Protein AF-A0A510UWU6-F1 (afdb_monomer)

Nearest PDB structures (foldseek):
  5i7d-assembly1_A  TM=1.875E-01  e=6.902E+00  Homo sapiens
  6mrt-assembly1_A  TM=1.545E-01  e=4.357E+00  Escherichia coli K-12

Solvent-accessible surface area (backbone atoms only — not comparable to full-atom values): 13610 Å² total; per-residue (Å²): 81,59,57,68,54,44,35,49,52,45,50,70,35,76,64,36,47,48,39,53,53,38,50,52,48,40,42,51,54,24,50,52,44,22,51,52,6,44,49,46,43,51,31,64,75,74,34,93,88,54,73,79,58,72,92,48,68,84,38,63,38,30,61,62,29,15,47,52,23,51,28,50,44,45,48,55,57,57,52,47,55,56,48,54,53,46,32,54,66,44,82,70,48,75,64,57,52,50,51,50,43,50,52,38,54,48,49,47,52,45,59,53,50,31,42,78,39,59,80,46,49,62,58,54,51,34,54,50,41,51,51,51,46,54,49,52,51,51,46,57,71,75,36,56,82,84,42,66,62,35,57,51,38,67,73,44,49,50,55,50,42,51,55,48,37,54,51,38,51,52,50,49,51,50,51,50,31,47,71,67,44,46,53,49,58,52,47,26,70,78,39,77,86,49,84,70,76,53,73,70,55,44,53,59,54,30,56,56,50,48,54,54,49,48,52,52,50,36,50,53,48,40,54,53,51,49,54,52,50,51,25,71,77,32,76,92,59,42,57,69,71,60,55,56,48,53,58,45,43,53,55,55,33,70,77,94

Secondary structure (DSSP, 8-state):
--HHHHHHHHHHSHHHHHHHHHHHHHHHHHHHHHHHHHHHHHHHHHSTTPPPPGGGTSS-TTHHHHHHHHHHHHHHHHHHHHHHHHHHHSPPPHHHHHHHHHHHHHHHHHHHHHHH-GGGHHHHHHHHHHHHHHHHHHHHHHS-TTSTTHHHIIIIIHHHHHHHHHHHHHHHHHHHHHHTSHHHHHHHHHSTTSPPPPHHHHHHHHHHHHHHHHHHHHHHHHHHHHHHHHHHH-TTT--HHHHHHHHHHHHHHHH-

pLDDT: mean 77.27, std 9.58, range [46.0, 90.25]

Sequence (256 aa):
MKHTAVGELNARTGLGSAVSALSKLVLSLNILVAVAGAVVFFGDRYWPGFSVPSAFEDYQGGLVGAVSASYIIVLNAAYDRYYEAYARATELTTVGHSIDVGVKVGLVVATIVVQAEPATIVLVTLLLYCLDLVRLWELARSTDSENPIHRPLVKVWIPNCRRHTYRLVLLLVTQVLIATGAIYAIAHWVVPSTDVPTAAEVEHFTELNLIVFDVWFALYLIVRVQTKSIVVRHRIFSQRGLRDLDDAVDKYYERD

Organism: NCBI:txid76861

Radius of gyration: 21.76 Å; Cα contacts (8 Å, |Δi|>4): 230; chains: 1; bounding box: 59×37×65 Å

Mean predicted aligned error: 8.87 Å

Structure (mmCIF, N/CA/C/O backbone):
data_AF-A0A510UWU6-F1
#
_entry.id   AF-A0A510UWU6-F1
#
loop_
_atom_site.group_PDB
_atom_site.id
_atom_site.type_symbol
_atom_site.label_atom_id
_atom_site.label_alt_id
_atom_site.label_comp_id
_atom_site.label_asym_id
_atom_site.label_entity_id
_atom_site.label_seq_id
_atom_site.pdbx_PDB_ins_code
_atom_site.Cartn_x
_atom_site.Cartn_y
_atom_site.Cartn_z
_atom_site.occupancy
_atom_site.B_iso_or_equiv
_atom_site.auth_seq_id
_atom_site.auth_comp_id
_atom_site.auth_asym_id
_atom_site.auth_atom_id
_atom_site.pdbx_PDB_model_num
ATOM 1 N N . MET A 1 1 ? -23.183 3.424 24.254 1.00 48.06 1 MET A N 1
ATOM 2 C CA . MET A 1 1 ? -23.377 4.403 23.146 1.00 48.06 1 MET A CA 1
ATOM 3 C C . MET A 1 1 ? -23.214 3.632 21.834 1.00 48.06 1 MET A C 1
ATOM 5 O O . MET A 1 1 ? -22.166 3.031 21.666 1.00 48.06 1 MET A O 1
ATOM 9 N N . LYS A 1 2 ? -24.223 3.542 20.942 1.00 52.09 2 LYS A N 1
ATOM 10 C CA . LYS A 1 2 ? -24.166 2.640 19.758 1.00 52.09 2 LYS A CA 1
ATOM 11 C C . LYS A 1 2 ? -22.843 2.810 18.991 1.00 52.09 2 LYS A C 1
ATOM 13 O O . LYS A 1 2 ? -22.452 3.939 18.741 1.00 52.09 2 LYS A O 1
ATOM 18 N N . HIS A 1 3 ? -22.201 1.729 18.552 1.00 46.00 3 HIS A N 1
ATOM 19 C CA . HIS A 1 3 ? -20.983 1.752 17.719 1.00 46.00 3 HIS A CA 1
ATOM 20 C C . HIS A 1 3 ? -21.122 2.640 16.454 1.00 46.00 3 HIS A C 1
ATOM 22 O O . HIS A 1 3 ? -20.169 3.280 16.008 1.00 46.00 3 HIS A O 1
ATOM 28 N N . THR A 1 4 ? -22.351 2.797 15.945 1.00 51.72 4 THR A N 1
ATOM 29 C CA . THR A 1 4 ? -22.720 3.773 14.902 1.00 51.72 4 THR A CA 1
ATOM 30 C C . THR A 1 4 ? -22.455 5.226 15.320 1.00 51.72 4 THR A C 1
ATOM 32 O O . THR A 1 4 ? -22.045 6.032 14.497 1.00 51.72 4 THR A O 1
ATOM 35 N N . ALA A 1 5 ? -22.627 5.563 16.598 1.00 56.31 5 ALA A N 1
ATOM 36 C CA . ALA A 1 5 ? -22.444 6.903 17.144 1.00 56.31 5 ALA A CA 1
ATOM 37 C C . ALA A 1 5 ? -20.969 7.321 17.230 1.00 56.31 5 ALA A C 1
ATOM 39 O O . ALA A 1 5 ? -20.692 8.480 16.960 1.00 56.31 5 ALA A O 1
ATOM 40 N N . VAL A 1 6 ? -20.028 6.416 17.542 1.00 62.31 6 VAL A N 1
ATOM 41 C CA . VAL A 1 6 ? -18.578 6.730 17.571 1.00 62.31 6 VAL A CA 1
ATOM 42 C C . VAL A 1 6 ? -18.042 6.921 16.149 1.00 62.31 6 VAL A C 1
ATOM 44 O O . VAL A 1 6 ? -17.363 7.908 15.865 1.00 62.31 6 VAL A O 1
ATOM 47 N N . GLY A 1 7 ? -18.434 6.037 15.224 1.00 59.50 7 GLY A N 1
ATOM 48 C CA . GLY A 1 7 ? -18.114 6.185 13.802 1.00 59.50 7 GLY A CA 1
ATOM 49 C C . GLY A 1 7 ? -18.700 7.465 13.195 1.00 59.50 7 GLY A C 1
ATOM 50 O O . GLY A 1 7 ? -18.009 8.175 12.466 1.00 59.50 7 GLY A O 1
ATOM 51 N N . GLU A 1 8 ? -19.946 7.810 13.535 1.00 61.69 8 GLU A N 1
ATOM 52 C CA . GLU A 1 8 ? -20.569 9.070 13.117 1.00 61.69 8 GLU A CA 1
ATOM 53 C C . GLU A 1 8 ? -19.935 10.304 13.773 1.00 61.69 8 GLU A C 1
ATOM 55 O O . GLU A 1 8 ? -19.824 11.333 13.108 1.00 61.69 8 GLU A O 1
ATOM 60 N N . LEU A 1 9 ? -19.494 10.225 15.034 1.00 61.97 9 LEU A N 1
ATOM 61 C CA . LEU A 1 9 ? -18.788 11.321 15.710 1.00 61.97 9 LEU A CA 1
ATOM 62 C C . LEU A 1 9 ? -17.482 11.641 14.980 1.00 61.97 9 LEU A C 1
ATOM 64 O O . LEU A 1 9 ? -17.251 12.778 14.570 1.00 61.97 9 LEU A O 1
ATOM 68 N N . ASN A 1 10 ? -16.680 10.602 14.735 1.00 66.12 10 ASN A N 1
ATOM 69 C CA . ASN A 1 10 ? -15.411 10.695 14.025 1.00 66.12 10 ASN A CA 1
ATOM 70 C C . ASN A 1 10 ? -15.608 11.210 12.585 1.00 66.12 10 ASN A C 1
ATOM 72 O O . ASN A 1 10 ? -14.835 12.051 12.117 1.00 66.12 10 ASN A O 1
ATOM 76 N N . ALA A 1 11 ? -16.676 10.779 11.902 1.00 61.91 11 ALA A N 1
ATOM 77 C CA . ALA A 1 11 ? -17.023 11.231 10.553 1.00 61.91 11 ALA A CA 1
ATOM 78 C C . ALA A 1 11 ? -17.484 12.700 10.481 1.00 61.91 11 ALA A C 1
ATOM 80 O O . ALA A 1 11 ? -17.324 13.336 9.439 1.00 61.91 11 ALA A O 1
ATOM 81 N N . ARG A 1 12 ? -18.049 13.251 11.565 1.00 60.97 12 ARG A N 1
ATOM 82 C CA . ARG A 1 12 ? -18.541 14.642 11.638 1.00 60.97 12 ARG A CA 1
ATOM 83 C C . ARG A 1 12 ? -17.450 15.664 11.974 1.00 60.97 12 ARG A C 1
ATOM 85 O O . ARG A 1 12 ? -17.706 16.864 11.897 1.00 60.97 12 ARG A O 1
ATOM 92 N N . THR A 1 13 ? -16.238 15.225 12.311 1.00 65.44 13 THR A N 1
ATOM 93 C CA . THR A 1 13 ? -15.096 16.133 12.492 1.00 65.44 13 THR A CA 1
ATOM 94 C C . THR A 1 13 ? -14.649 16.732 11.149 1.00 65.44 13 THR A C 1
ATOM 96 O O . THR A 1 13 ? -14.692 16.072 10.107 1.00 65.44 13 THR A O 1
ATOM 99 N N . GLY A 1 14 ? -14.161 17.981 11.153 1.00 60.84 14 GLY A N 1
ATOM 100 C CA . GLY A 1 14 ? -13.619 18.620 9.941 1.00 60.84 14 GLY A CA 1
ATOM 101 C C . GLY A 1 14 ? -12.474 17.819 9.299 1.00 60.84 14 GLY A C 1
ATOM 102 O O . GLY A 1 14 ? -12.333 17.798 8.077 1.00 60.84 14 GLY A O 1
ATOM 103 N N . LEU A 1 15 ? -11.714 17.083 10.114 1.00 68.94 15 LEU A N 1
ATOM 104 C CA . LEU A 1 15 ? -10.635 16.197 9.674 1.00 68.94 15 LEU A CA 1
ATOM 105 C C . LEU A 1 15 ? -11.164 14.889 9.058 1.00 68.94 15 LEU A C 1
ATOM 107 O O . LEU A 1 15 ? -10.623 14.442 8.049 1.00 68.94 15 LEU A O 1
ATOM 111 N N . GLY A 1 16 ? -12.254 14.311 9.578 1.00 69.75 16 GLY A N 1
ATOM 112 C CA . GLY A 1 16 ? -12.938 13.165 8.959 1.00 69.75 16 GLY A CA 1
ATOM 113 C C . GLY A 1 16 ? -13.489 13.484 7.561 1.00 69.75 16 GLY A C 1
ATOM 114 O O . GLY A 1 16 ? -13.319 12.700 6.623 1.00 69.75 16 GLY A O 1
ATOM 115 N N . SER A 1 17 ? -14.054 14.684 7.384 1.00 73.44 17 SER A N 1
ATOM 116 C CA . SER A 1 17 ? -14.482 15.188 6.069 1.00 73.44 17 SER A CA 1
ATOM 117 C C . SER A 1 17 ? -13.306 15.323 5.088 1.00 73.44 17 SER A C 1
ATOM 119 O O . SER A 1 17 ? -13.398 14.872 3.942 1.00 73.44 17 SER A O 1
ATOM 121 N N . ALA A 1 18 ? -12.166 15.856 5.547 1.00 78.25 18 ALA A N 1
ATOM 122 C CA . ALA A 1 18 ? -10.955 15.979 4.735 1.00 78.25 18 ALA A CA 1
ATOM 123 C C . ALA A 1 18 ? -10.403 14.612 4.289 1.00 78.25 18 ALA A C 1
ATOM 125 O O . ALA A 1 18 ? -10.096 14.430 3.111 1.00 78.25 18 ALA A O 1
ATOM 126 N N . VAL A 1 19 ? -10.341 13.624 5.190 1.00 78.25 19 VAL A N 1
ATOM 127 C CA . VAL A 1 19 ? -9.921 12.244 4.869 1.00 78.25 19 VAL A CA 1
ATOM 128 C C . VAL A 1 19 ? -10.829 11.620 3.804 1.00 78.25 19 VAL A C 1
ATOM 130 O O . VAL A 1 19 ? -10.339 10.999 2.856 1.00 78.25 19 VAL A O 1
ATOM 133 N N . SER A 1 20 ? -12.146 11.820 3.904 1.00 79.06 20 SER A N 1
ATOM 134 C CA . SER A 1 20 ? -13.114 11.330 2.911 1.00 79.06 20 SER A CA 1
ATOM 135 C C . SER A 1 20 ? -12.935 12.002 1.545 1.00 79.06 20 SER A C 1
ATOM 137 O O . SER A 1 20 ? -12.886 11.323 0.515 1.00 79.06 20 SER A O 1
ATOM 139 N N . ALA A 1 21 ? -12.772 13.329 1.522 1.00 83.88 21 ALA A N 1
ATOM 140 C CA . ALA A 1 21 ? -12.527 14.084 0.296 1.00 83.88 21 ALA A CA 1
ATOM 141 C C . ALA A 1 21 ? -11.226 13.645 -0.393 1.00 83.88 21 ALA A C 1
ATOM 143 O O . ALA A 1 21 ? -11.229 13.352 -1.590 1.00 83.88 21 ALA A O 1
ATOM 144 N N . LEU A 1 22 ? -10.135 13.510 0.367 1.00 85.19 22 LEU A N 1
ATOM 145 C CA . LEU A 1 22 ? -8.853 13.045 -0.159 1.00 85.19 22 LEU A CA 1
ATOM 146 C C . LEU A 1 22 ? -8.932 11.599 -0.664 1.00 85.19 22 LEU A C 1
ATOM 148 O O . LEU A 1 22 ? -8.375 11.289 -1.710 1.00 85.19 22 LEU A O 1
ATOM 152 N N . SER A 1 23 ? -9.676 10.720 0.011 1.00 84.38 23 SER A N 1
ATOM 153 C CA . SER A 1 23 ? -9.881 9.337 -0.449 1.00 84.38 23 SER A CA 1
ATOM 154 C C . SER A 1 23 ? -10.586 9.276 -1.805 1.00 84.38 23 SER A C 1
ATOM 156 O O . SER A 1 23 ? -10.194 8.492 -2.671 1.00 84.38 23 SER A O 1
ATOM 158 N N . LYS A 1 24 ? -11.601 10.125 -2.018 1.00 86.12 24 LYS A N 1
ATOM 159 C CA . LYS A 1 24 ? -12.280 10.253 -3.317 1.00 86.12 24 LYS A CA 1
ATOM 160 C C . LYS A 1 24 ? -11.350 10.808 -4.388 1.00 86.12 24 LYS A C 1
ATOM 162 O O . LYS A 1 24 ? -11.406 10.348 -5.528 1.00 86.12 24 LYS A O 1
ATOM 167 N N . LEU A 1 25 ? -10.501 11.768 -4.024 1.00 86.19 25 LEU A N 1
ATOM 168 C CA . LEU A 1 25 ? -9.514 12.346 -4.930 1.00 86.19 25 LEU A CA 1
ATOM 169 C C . LEU A 1 25 ? -8.494 11.290 -5.379 1.00 86.19 25 LEU A C 1
ATOM 171 O O . LEU A 1 25 ? -8.318 11.110 -6.580 1.00 86.19 25 LEU A O 1
ATOM 175 N N . VAL A 1 26 ? -7.901 10.541 -4.440 1.00 86.94 26 VAL A N 1
ATOM 176 C CA . VAL A 1 26 ? -6.980 9.425 -4.733 1.00 86.94 26 VAL A CA 1
ATOM 177 C C . VAL A 1 26 ? -7.642 8.423 -5.674 1.00 86.94 26 VAL A C 1
ATOM 179 O O . VAL A 1 26 ? -7.062 8.065 -6.697 1.00 86.94 26 VAL A O 1
ATOM 182 N N . LEU A 1 27 ? -8.870 7.999 -5.364 1.00 87.69 27 LEU A N 1
ATOM 183 C CA . LEU A 1 27 ? -9.602 7.047 -6.194 1.00 87.69 27 LEU A CA 1
ATOM 184 C C . LEU A 1 27 ? -9.829 7.584 -7.614 1.00 87.69 27 LEU A C 1
ATOM 186 O O . LEU A 1 27 ? -9.529 6.894 -8.582 1.00 87.69 27 LEU A O 1
ATOM 190 N N . SER A 1 28 ? -10.331 8.812 -7.739 1.00 87.75 28 SER A N 1
ATOM 191 C CA . SER A 1 28 ? -10.684 9.402 -9.036 1.00 87.75 28 SER A CA 1
ATOM 192 C C . SER A 1 28 ? -9.454 9.609 -9.919 1.00 87.75 28 SER A C 1
ATOM 194 O O . SER A 1 28 ? -9.481 9.239 -11.091 1.00 87.75 28 SER A O 1
ATOM 196 N N . LEU A 1 29 ? -8.362 10.137 -9.352 1.00 88.12 29 LEU A N 1
ATOM 197 C CA . LEU A 1 29 ? -7.106 10.338 -10.078 1.00 88.12 29 LEU A CA 1
ATOM 198 C C . LEU A 1 29 ? -6.545 9.010 -10.587 1.00 88.12 29 LEU A C 1
ATOM 200 O O . LEU A 1 29 ? -6.230 8.884 -11.766 1.00 88.12 29 LEU A O 1
ATOM 204 N N . ASN A 1 30 ? -6.476 7.993 -9.728 1.00 88.94 30 ASN A N 1
ATOM 205 C CA . ASN A 1 30 ? -5.902 6.711 -10.123 1.00 88.94 30 ASN A CA 1
ATOM 206 C C . ASN A 1 30 ? -6.808 5.915 -11.071 1.00 88.94 30 ASN A C 1
ATOM 208 O O . ASN A 1 30 ? -6.291 5.196 -11.918 1.00 88.94 30 ASN A O 1
ATOM 212 N N . ILE A 1 31 ? -8.138 6.047 -10.990 1.00 90.25 31 ILE A N 1
ATOM 213 C CA . ILE A 1 31 ? -9.038 5.455 -11.995 1.00 90.25 31 ILE A CA 1
ATOM 214 C C . ILE A 1 31 ? -8.779 6.088 -13.360 1.00 90.25 31 ILE A C 1
ATOM 216 O O . ILE A 1 31 ? -8.653 5.366 -14.345 1.00 90.25 31 ILE A O 1
ATOM 220 N N . LEU A 1 32 ? -8.678 7.419 -13.417 1.00 88.31 32 LEU A N 1
ATOM 221 C CA . LEU A 1 32 ? -8.409 8.125 -14.665 1.00 88.31 32 LEU A CA 1
ATOM 222 C C . LEU A 1 32 ? -7.081 7.667 -15.277 1.00 88.31 32 LEU A C 1
ATOM 224 O O . LEU A 1 32 ? -7.048 7.320 -16.453 1.00 88.31 32 LEU A O 1
ATOM 228 N N . VAL A 1 33 ? -6.020 7.598 -14.468 1.00 86.12 33 VAL A N 1
ATOM 229 C CA . VAL A 1 33 ? -4.698 7.130 -14.908 1.00 86.12 33 VAL A CA 1
ATOM 230 C C . VAL A 1 33 ? -4.738 5.666 -15.352 1.00 86.12 33 VAL A C 1
ATOM 232 O O . VAL A 1 33 ? -4.198 5.334 -16.403 1.00 86.12 33 VAL A O 1
ATOM 235 N N . ALA A 1 34 ? -5.418 4.788 -14.609 1.00 87.25 34 ALA A N 1
ATOM 236 C CA . ALA A 1 34 ? -5.531 3.376 -14.965 1.00 87.25 34 ALA A CA 1
ATOM 237 C C . ALA A 1 34 ? -6.264 3.161 -16.294 1.00 87.25 34 ALA A C 1
ATOM 239 O O . ALA A 1 34 ? -5.811 2.383 -17.133 1.00 87.25 34 ALA A O 1
ATOM 240 N N . VAL A 1 35 ? -7.377 3.869 -16.501 1.00 87.56 35 VAL A N 1
ATOM 241 C CA . VAL A 1 35 ? -8.152 3.795 -17.744 1.00 87.56 35 VAL A CA 1
ATOM 242 C C . VAL A 1 35 ? -7.370 4.405 -18.901 1.00 87.56 35 VAL A C 1
ATOM 244 O O . VAL A 1 35 ? -7.249 3.760 -19.939 1.00 87.56 35 VAL A O 1
ATOM 247 N N . ALA A 1 36 ? -6.811 5.605 -18.729 1.00 85.00 36 ALA A N 1
ATOM 248 C CA . ALA A 1 36 ? -6.022 6.266 -19.764 1.00 85.00 36 ALA A CA 1
ATOM 249 C C . ALA A 1 36 ? -4.829 5.400 -20.185 1.00 85.00 36 ALA A C 1
ATOM 251 O O . ALA A 1 36 ? -4.639 5.171 -21.378 1.00 85.00 36 ALA A O 1
ATOM 252 N N . GLY A 1 37 ? -4.091 4.838 -19.223 1.00 84.25 37 GLY A N 1
ATOM 253 C CA . GLY A 1 37 ? -2.927 4.019 -19.539 1.00 84.25 37 GLY A CA 1
ATOM 254 C C . GLY A 1 37 ? -3.266 2.681 -20.193 1.00 84.25 37 GLY A C 1
ATOM 255 O O . GLY A 1 37 ? -2.567 2.235 -21.104 1.00 84.25 37 GLY A O 1
ATOM 256 N N . ALA A 1 38 ? -4.391 2.065 -19.817 1.00 83.94 38 ALA A N 1
ATOM 257 C CA . ALA A 1 38 ? -4.905 0.898 -20.527 1.00 83.94 38 ALA A CA 1
ATOM 258 C C . ALA A 1 38 ? -5.307 1.249 -21.970 1.00 83.94 38 ALA A C 1
ATOM 260 O O . ALA A 1 38 ? -4.941 0.530 -22.896 1.00 83.94 38 ALA A O 1
ATOM 261 N N . VAL A 1 39 ? -6.024 2.360 -22.177 1.00 85.19 39 VAL A N 1
ATOM 262 C CA . VAL A 1 39 ? -6.443 2.816 -23.512 1.00 85.19 39 VAL A CA 1
ATOM 263 C C . VAL A 1 39 ? -5.238 3.098 -24.403 1.00 85.19 39 VAL A C 1
ATOM 265 O O . VAL A 1 39 ? -5.234 2.640 -25.541 1.00 85.19 39 VAL A O 1
ATOM 268 N N . VAL A 1 40 ? -4.208 3.779 -23.894 1.00 84.31 40 VAL A N 1
ATOM 269 C CA . VAL A 1 40 ? -2.963 4.030 -24.636 1.00 84.31 40 VAL A CA 1
ATOM 270 C C . VAL A 1 40 ? -2.284 2.714 -25.018 1.00 84.31 40 VAL A C 1
ATOM 272 O O . VAL A 1 40 ? -1.981 2.505 -26.190 1.00 84.31 40 VAL A O 1
ATOM 275 N N . PHE A 1 41 ? -2.129 1.788 -24.066 1.00 84.25 41 PHE A N 1
ATOM 276 C CA . PHE A 1 41 ? -1.503 0.488 -24.317 1.00 84.25 41 PHE A CA 1
ATOM 277 C C . PHE A 1 41 ? -2.249 -0.350 -25.369 1.00 84.25 41 PHE A C 1
ATOM 279 O O . PHE A 1 41 ? -1.630 -0.929 -26.261 1.00 84.25 41 PHE A O 1
ATOM 286 N N . PHE A 1 42 ? -3.579 -0.441 -25.273 1.00 84.75 42 PHE A N 1
ATOM 287 C CA . PHE A 1 42 ? -4.373 -1.216 -26.229 1.00 84.75 42 PHE A CA 1
ATOM 288 C C . PHE A 1 42 ? -4.520 -0.502 -27.580 1.00 84.75 42 PHE A C 1
ATOM 290 O O . PHE A 1 42 ? -4.513 -1.169 -28.613 1.00 84.75 42 PHE A O 1
ATOM 297 N N . GLY A 1 43 ? -4.637 0.826 -27.584 1.00 84.38 43 GLY A N 1
ATOM 298 C CA . GLY A 1 43 ? -4.764 1.640 -28.791 1.00 84.38 43 GLY A CA 1
ATOM 299 C C . GLY A 1 43 ? -3.525 1.548 -29.673 1.00 84.38 43 GLY A C 1
ATOM 300 O O . GLY A 1 43 ? -3.642 1.171 -30.834 1.00 84.38 43 GLY A O 1
ATOM 301 N N . ASP A 1 44 ? -2.342 1.781 -29.101 1.00 83.25 44 ASP A N 1
ATOM 302 C CA . ASP A 1 44 ? -1.067 1.700 -29.826 1.00 83.25 44 ASP A CA 1
ATOM 303 C C . ASP A 1 44 ? -0.819 0.294 -30.402 1.00 83.25 44 ASP A C 1
ATOM 305 O O . ASP A 1 44 ? -0.369 0.122 -31.534 1.00 83.25 44 ASP A O 1
ATOM 309 N N . ARG A 1 45 ? -1.192 -0.748 -29.648 1.00 82.06 45 ARG A N 1
ATOM 310 C CA . ARG A 1 45 ? -0.884 -2.134 -30.019 1.00 82.06 45 ARG A CA 1
ATOM 311 C C . ARG A 1 45 ? -1.878 -2.776 -30.984 1.00 82.06 45 ARG A C 1
ATOM 313 O O . ARG A 1 45 ? -1.491 -3.671 -31.734 1.00 82.06 45 ARG A O 1
ATOM 320 N N . TYR A 1 46 ? -3.151 -2.389 -30.935 1.00 85.75 46 TYR A N 1
ATOM 321 C CA . TYR A 1 46 ? -4.217 -3.095 -31.655 1.00 85.75 46 TYR A CA 1
ATOM 322 C C . TYR A 1 46 ? -5.035 -2.206 -32.594 1.00 85.75 46 TYR A C 1
ATOM 324 O O . TYR A 1 46 ? -5.868 -2.738 -33.329 1.00 85.75 46 TYR A O 1
ATOM 332 N N . TRP A 1 47 ? -4.812 -0.887 -32.612 1.00 87.88 47 TRP A N 1
ATOM 333 C CA . TRP A 1 47 ? -5.576 0.039 -33.444 1.00 87.88 47 TRP A CA 1
ATOM 334 C C . TRP A 1 47 ? -4.671 0.822 -34.409 1.00 87.88 47 TRP A C 1
ATOM 336 O O . TRP A 1 47 ? -4.059 1.820 -34.027 1.00 87.88 47 TRP A O 1
ATOM 346 N N . PRO A 1 48 ? -4.596 0.418 -35.692 1.00 82.38 48 PRO A N 1
ATOM 347 C CA . PRO A 1 48 ? -3.812 1.136 -36.692 1.00 82.38 48 PRO A CA 1
ATOM 348 C C . PRO A 1 48 ? -4.238 2.609 -36.794 1.00 82.38 48 PRO A C 1
ATOM 350 O O . PRO A 1 48 ? -5.418 2.906 -36.985 1.00 82.38 48 PRO A O 1
ATOM 353 N N . GLY A 1 49 ? -3.278 3.529 -36.676 1.00 80.88 49 GLY A N 1
ATOM 354 C CA . GLY A 1 49 ? -3.523 4.976 -36.726 1.00 80.88 49 GLY A CA 1
ATOM 355 C C . GLY A 1 49 ? -3.930 5.614 -35.393 1.00 80.88 49 GLY A C 1
ATOM 356 O O . GLY A 1 49 ? -4.287 6.790 -35.380 1.00 80.88 49 GLY A O 1
ATOM 357 N N . PHE A 1 50 ? -3.883 4.877 -34.280 1.00 84.06 50 PHE A N 1
ATOM 358 C CA . PHE A 1 50 ? -4.018 5.466 -32.951 1.00 84.06 50 PHE A CA 1
ATOM 359 C C . PHE A 1 50 ? -2.803 6.346 -32.634 1.00 84.06 50 PHE A C 1
ATOM 361 O O . PHE A 1 50 ? -1.672 5.871 -32.610 1.00 84.06 50 PHE A O 1
ATOM 368 N N . SER A 1 51 ? -3.038 7.635 -32.396 1.00 80.81 51 SER A N 1
ATOM 369 C CA . SER A 1 51 ? -2.013 8.580 -31.954 1.00 80.81 51 SER A CA 1
ATOM 370 C C . SER A 1 51 ? -2.159 8.835 -30.459 1.00 80.81 51 SER A C 1
ATOM 372 O O . SER A 1 51 ? -3.215 9.298 -30.012 1.00 80.81 51 SER A O 1
ATOM 374 N N . VAL A 1 52 ? -1.102 8.574 -29.693 1.00 73.19 52 VAL A N 1
ATOM 375 C CA . VAL A 1 52 ? -1.041 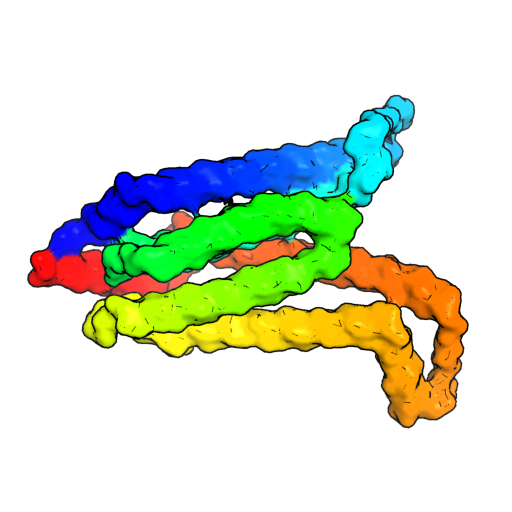8.948 -28.277 1.00 73.19 52 VAL A CA 1
ATOM 376 C C . VAL A 1 52 ? -1.082 10.480 -28.179 1.00 73.19 52 VAL A C 1
ATOM 378 O O . VAL A 1 52 ? -0.338 11.146 -28.895 1.00 73.19 52 VAL A O 1
ATOM 381 N N . PRO A 1 53 ? -1.962 11.084 -27.359 1.00 73.00 53 PRO A N 1
ATOM 382 C CA . PRO A 1 53 ? -1.946 12.532 -27.185 1.00 73.00 53 PRO A CA 1
ATOM 383 C C . PRO A 1 53 ? -0.640 12.967 -26.510 1.00 73.00 53 PRO A C 1
ATOM 385 O O . PRO A 1 53 ? -0.215 12.325 -25.553 1.00 73.00 53 PRO A O 1
ATOM 388 N N . SER A 1 54 ? -0.060 14.094 -26.931 1.00 72.56 54 SER A N 1
ATOM 389 C CA . SER A 1 54 ? 1.255 14.566 -26.455 1.00 72.56 54 SER A CA 1
ATOM 390 C C . SER A 1 54 ? 1.369 14.717 -24.935 1.00 72.56 54 SER A C 1
ATOM 392 O O . SER A 1 54 ? 2.415 14.453 -24.358 1.00 72.56 54 SER A O 1
ATOM 394 N N . ALA A 1 55 ? 0.270 15.049 -24.248 1.00 64.50 55 ALA A N 1
ATOM 395 C CA . ALA A 1 55 ? 0.222 15.107 -22.784 1.00 64.50 55 ALA A CA 1
ATOM 396 C C . ALA A 1 55 ? 0.486 13.754 -22.081 1.00 64.50 55 ALA A C 1
ATOM 398 O O . ALA A 1 55 ? 0.704 13.733 -20.871 1.00 64.50 55 ALA A O 1
ATOM 399 N N . PHE A 1 56 ? 0.437 12.638 -22.816 1.00 63.31 56 PHE A N 1
ATOM 400 C CA . PHE A 1 56 ? 0.682 11.280 -22.327 1.00 63.31 56 PHE A CA 1
ATOM 401 C C . PHE A 1 56 ? 1.976 10.661 -22.872 1.00 63.31 56 PHE A C 1
ATOM 403 O O . PHE A 1 56 ? 2.303 9.554 -22.460 1.00 63.31 56 PHE A O 1
ATOM 410 N N . GLU A 1 57 ? 2.706 11.342 -23.762 1.00 63.81 57 GLU A N 1
ATOM 411 C CA . GLU A 1 57 ? 3.968 10.833 -24.329 1.00 63.81 57 GLU A CA 1
ATOM 412 C C . GLU A 1 57 ? 5.097 10.805 -23.286 1.00 63.81 57 GLU A C 1
ATOM 414 O O . GLU A 1 57 ? 5.876 9.857 -23.256 1.00 63.81 57 GLU A O 1
ATOM 419 N N . ASP A 1 58 ? 5.134 11.799 -22.390 1.00 54.97 58 ASP A N 1
ATOM 420 C CA . ASP A 1 58 ? 6.126 11.898 -21.304 1.00 54.97 58 ASP A CA 1
ATOM 421 C C . ASP A 1 58 ? 5.762 11.060 -20.069 1.00 54.97 58 ASP A C 1
ATOM 423 O O . ASP A 1 58 ? 6.598 10.804 -19.200 1.00 54.97 58 ASP A O 1
ATOM 427 N N . TYR A 1 59 ? 4.503 10.631 -19.957 1.00 55.31 59 TYR A N 1
ATOM 428 C CA . TYR A 1 59 ? 4.128 9.658 -18.942 1.00 55.31 59 TYR A CA 1
ATOM 429 C C . TYR A 1 59 ? 4.600 8.288 -19.425 1.00 55.31 59 TYR A C 1
ATOM 431 O O . TYR A 1 59 ? 4.269 7.880 -20.537 1.00 55.31 59 TYR A O 1
ATOM 439 N N . GLN A 1 60 ? 5.226 7.488 -18.554 1.00 54.81 60 GLN A N 1
ATOM 440 C CA . GLN A 1 60 ? 5.322 6.030 -18.754 1.00 54.81 60 GLN A CA 1
ATOM 441 C C . GLN A 1 60 ? 3.925 5.356 -18.645 1.00 54.81 60 GLN A C 1
ATOM 443 O O . GLN A 1 60 ? 3.751 4.268 -18.088 1.00 54.81 60 GLN A O 1
ATOM 448 N N . GLY A 1 61 ? 2.888 6.024 -19.162 1.00 55.59 61 GLY A N 1
ATOM 449 C CA . GLY A 1 61 ? 1.459 5.774 -19.045 1.00 55.59 61 GLY A CA 1
ATOM 450 C C . GLY A 1 61 ? 0.976 4.631 -19.921 1.00 55.59 61 GLY A C 1
ATOM 451 O O . GLY A 1 61 ? -0.129 4.681 -20.435 1.00 55.59 61 GLY A O 1
ATOM 452 N N . GLY A 1 62 ? 1.788 3.596 -20.098 1.00 71.69 62 GLY A N 1
ATOM 453 C CA . GLY A 1 62 ? 1.341 2.325 -20.644 1.00 71.69 62 GLY A CA 1
ATOM 454 C C . GLY A 1 62 ? 0.774 1.416 -19.553 1.00 71.69 62 GLY A C 1
ATOM 455 O O . GLY A 1 62 ? 0.227 1.845 -18.532 1.00 71.69 62 GLY A O 1
ATOM 456 N N . LEU A 1 63 ? 0.967 0.112 -19.742 1.00 75.19 63 LEU A N 1
ATOM 457 C CA . LEU A 1 63 ? 0.518 -0.916 -18.804 1.00 75.19 63 LEU A CA 1
ATOM 458 C C . LEU A 1 63 ? 1.098 -0.736 -17.387 1.00 75.19 63 LEU A C 1
ATOM 460 O O . LEU A 1 63 ? 0.402 -1.007 -16.412 1.00 75.19 63 LEU A O 1
ATOM 464 N N . VAL A 1 64 ? 2.341 -0.256 -17.264 1.00 77.56 64 VAL A N 1
ATOM 465 C CA . VAL A 1 64 ? 3.017 -0.048 -15.970 1.00 77.56 64 VAL A CA 1
ATOM 466 C C . VAL A 1 64 ? 2.297 1.021 -15.148 1.00 77.56 64 VAL A C 1
ATOM 468 O O . VAL A 1 64 ? 1.876 0.736 -14.028 1.00 77.56 64 VAL A O 1
ATOM 471 N N . GLY A 1 65 ? 2.053 2.206 -15.718 1.00 77.62 65 GLY A N 1
ATOM 472 C CA . GLY A 1 65 ? 1.287 3.267 -15.057 1.00 77.62 65 GLY A CA 1
ATOM 473 C C . GLY A 1 65 ? -0.120 2.816 -14.654 1.00 77.62 65 GLY 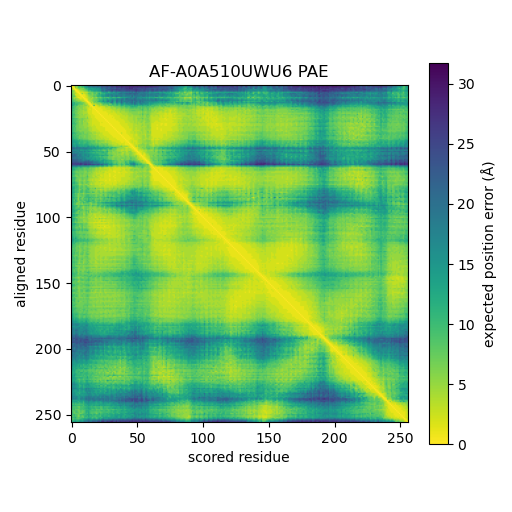A C 1
ATOM 474 O O . GLY A 1 65 ? -0.568 3.095 -13.536 1.00 77.62 65 GLY A O 1
ATOM 475 N N . ALA A 1 66 ? -0.784 2.024 -15.506 1.00 82.44 66 ALA A N 1
ATOM 476 C CA . ALA A 1 66 ? -2.110 1.487 -15.215 1.00 82.44 66 ALA A CA 1
ATOM 477 C C . ALA A 1 66 ? -2.123 0.473 -14.058 1.00 82.44 66 ALA A C 1
ATOM 479 O O . ALA A 1 66 ? -3.005 0.522 -13.192 1.00 82.44 66 ALA A O 1
ATOM 480 N N . VAL A 1 67 ? -1.134 -0.423 -14.004 1.00 83.94 67 VAL A N 1
ATOM 481 C CA . VAL A 1 67 ? -0.960 -1.382 -12.902 1.00 83.94 67 VAL A CA 1
ATOM 482 C C . VAL A 1 67 ? -0.614 -0.650 -11.605 1.00 83.94 67 VAL A C 1
ATOM 484 O O . VAL A 1 67 ? -1.223 -0.926 -10.570 1.00 83.94 67 VAL A O 1
ATOM 487 N N . SER A 1 68 ? 0.287 0.330 -11.661 1.00 84.31 68 SER A N 1
ATOM 488 C CA . SER A 1 68 ? 0.675 1.145 -10.509 1.00 84.31 68 SER A CA 1
ATOM 489 C C . SER A 1 68 ? -0.491 1.958 -9.947 1.00 84.31 68 SER A C 1
ATOM 491 O O . SER A 1 68 ? -0.726 1.957 -8.738 1.00 84.31 68 SER A O 1
ATOM 493 N N . ALA A 1 69 ? -1.291 2.588 -10.810 1.00 86.62 69 ALA A N 1
ATOM 494 C CA . ALA A 1 69 ? -2.487 3.319 -10.397 1.00 86.62 69 ALA A CA 1
ATOM 495 C C . ALA A 1 69 ? -3.539 2.380 -9.784 1.00 86.62 69 ALA A C 1
ATOM 497 O O . ALA A 1 69 ? -4.097 2.656 -8.720 1.00 86.62 69 ALA A O 1
ATOM 498 N N . SER A 1 70 ? -3.752 1.212 -10.399 1.00 86.94 70 SER A N 1
ATOM 499 C CA . SER A 1 70 ? -4.632 0.166 -9.858 1.00 86.94 70 SER A CA 1
ATOM 500 C C . SER A 1 70 ? -4.177 -0.301 -8.476 1.00 86.94 70 SER A C 1
ATOM 502 O O . SER A 1 70 ? -4.992 -0.547 -7.585 1.00 86.94 70 SER A O 1
ATOM 504 N N . TYR A 1 71 ? -2.868 -0.385 -8.267 1.00 86.69 71 TYR A N 1
ATOM 505 C CA . TYR A 1 71 ? -2.301 -0.726 -6.978 1.00 86.69 71 TYR A CA 1
ATOM 506 C C . TYR A 1 71 ? -2.503 0.375 -5.927 1.00 86.69 71 TYR A C 1
ATOM 508 O O . TYR A 1 71 ? -2.884 0.060 -4.800 1.00 86.69 71 TYR A O 1
ATOM 516 N N . ILE A 1 72 ? -2.358 1.657 -6.279 1.00 87.12 72 ILE A N 1
ATOM 517 C CA . ILE A 1 72 ? -2.651 2.774 -5.363 1.00 87.12 72 ILE A CA 1
ATOM 518 C C . ILE A 1 72 ? -4.135 2.793 -4.960 1.00 87.12 72 ILE A C 1
ATOM 520 O O . ILE A 1 72 ? -4.444 3.025 -3.790 1.00 87.12 72 ILE A O 1
ATOM 524 N N . ILE A 1 73 ? -5.061 2.464 -5.871 1.00 87.06 73 ILE A N 1
ATOM 525 C CA . ILE A 1 73 ? -6.490 2.282 -5.538 1.00 87.06 73 ILE A CA 1
ATOM 526 C C . ILE A 1 73 ? -6.658 1.201 -4.468 1.00 87.06 73 ILE A C 1
ATOM 528 O O . ILE A 1 73 ? -7.379 1.380 -3.482 1.00 87.06 73 ILE A O 1
ATOM 532 N N . VAL A 1 74 ? -5.979 0.070 -4.657 1.00 84.88 74 VAL A N 1
ATOM 533 C CA . VAL A 1 74 ? -6.019 -1.049 -3.719 1.00 84.88 74 VAL A CA 1
ATOM 534 C C . VAL A 1 74 ? -5.396 -0.681 -2.374 1.00 84.88 74 VAL A C 1
ATOM 536 O O . VAL A 1 74 ? -5.951 -1.048 -1.336 1.00 84.88 74 VAL A O 1
ATOM 539 N N . LEU A 1 75 ? -4.283 0.053 -2.368 1.00 82.88 75 LEU A N 1
ATOM 540 C CA . LEU A 1 75 ? -3.673 0.576 -1.150 1.00 82.88 75 LEU A CA 1
ATOM 541 C C . LEU A 1 75 ? -4.643 1.490 -0.415 1.00 82.88 75 LEU A C 1
ATOM 543 O O . LEU A 1 75 ? -4.893 1.264 0.762 1.00 82.88 75 LEU A O 1
ATOM 547 N N . ASN A 1 76 ? -5.253 2.451 -1.106 1.00 84.81 76 ASN A N 1
ATOM 548 C CA . ASN A 1 76 ? -6.232 3.357 -0.516 1.00 84.81 76 ASN A CA 1
ATOM 549 C C . ASN A 1 76 ? -7.366 2.588 0.190 1.00 84.81 76 ASN A C 1
ATOM 551 O O . ASN A 1 76 ? -7.667 2.866 1.349 1.00 84.81 76 ASN A O 1
ATOM 555 N N . ALA A 1 77 ? -7.904 1.549 -0.457 1.00 77.44 77 ALA A N 1
ATOM 556 C CA . ALA A 1 77 ? -8.925 0.682 0.132 1.00 77.44 77 ALA A CA 1
ATOM 557 C C . ALA A 1 77 ? -8.405 -0.175 1.306 1.00 77.44 77 ALA A C 1
ATOM 559 O O . ALA A 1 77 ? -9.127 -0.415 2.275 1.00 77.44 77 ALA A O 1
ATOM 560 N N . ALA A 1 78 ? -7.160 -0.659 1.241 1.00 74.69 78 ALA A N 1
ATOM 561 C CA . ALA A 1 78 ? -6.538 -1.398 2.338 1.00 74.69 78 ALA A CA 1
ATOM 562 C C . ALA A 1 78 ? -6.319 -0.510 3.573 1.00 74.69 78 ALA A C 1
ATOM 564 O O . ALA A 1 78 ? -6.566 -0.968 4.691 1.00 74.69 78 ALA A O 1
ATOM 565 N N . TYR A 1 79 ? -5.905 0.742 3.358 1.00 74.38 79 TYR A N 1
ATOM 566 C CA . TYR A 1 79 ? -5.746 1.767 4.390 1.00 74.38 79 TYR A CA 1
ATOM 567 C C . TYR A 1 79 ? -7.069 2.094 5.072 1.00 74.38 79 TYR A C 1
ATOM 569 O O . TYR A 1 79 ? -7.143 2.104 6.303 1.00 74.38 79 TYR A O 1
ATOM 577 N N . ASP A 1 80 ? -8.130 2.277 4.284 1.00 74.31 80 ASP A N 1
ATOM 578 C CA . ASP A 1 80 ? -9.464 2.581 4.809 1.00 74.31 80 ASP A CA 1
ATOM 579 C C . ASP A 1 80 ? -9.982 1.496 5.753 1.00 74.31 80 ASP A C 1
ATOM 581 O O . ASP A 1 80 ? -10.664 1.794 6.728 1.00 74.31 80 ASP A O 1
ATOM 585 N N . ARG A 1 81 ? -9.575 0.237 5.565 1.00 67.38 81 ARG A N 1
ATOM 586 C CA . ARG A 1 81 ? -9.963 -0.850 6.472 1.00 67.38 81 ARG A CA 1
ATOM 587 C C . ARG A 1 81 ? -9.461 -0.640 7.901 1.00 67.38 81 ARG A C 1
ATOM 589 O O . ARG A 1 81 ? -10.177 -0.946 8.854 1.00 67.38 81 ARG A O 1
ATOM 596 N N . TYR A 1 82 ? -8.220 -0.182 8.062 1.00 64.81 82 TYR A N 1
ATOM 597 C CA . TYR A 1 82 ? -7.679 0.106 9.389 1.00 64.81 82 TYR A CA 1
ATOM 598 C C . TYR A 1 82 ? -8.239 1.412 9.940 1.00 64.81 82 TYR A C 1
ATOM 600 O O . TYR A 1 82 ? -8.451 1.479 11.145 1.00 64.81 82 TYR A O 1
ATOM 608 N N . TYR A 1 83 ? -8.550 2.387 9.077 1.00 67.06 83 TYR A N 1
ATOM 609 C CA . TYR A 1 83 ? -9.283 3.598 9.456 1.00 67.06 83 TYR A CA 1
ATOM 610 C C . TYR A 1 83 ? -10.644 3.294 10.046 1.00 67.06 83 TYR A C 1
ATOM 612 O O . TYR A 1 83 ? -10.952 3.724 11.152 1.00 67.06 83 TYR A O 1
ATOM 620 N N . GLU A 1 84 ? -11.433 2.486 9.353 1.00 67.88 84 GLU A N 1
ATOM 621 C CA . GLU A 1 84 ? -12.739 2.098 9.843 1.00 67.88 84 GLU A CA 1
ATOM 622 C C . GLU A 1 84 ? -12.637 1.324 11.156 1.00 67.88 84 GLU A C 1
ATOM 624 O O . GLU A 1 84 ? -13.455 1.551 12.033 1.00 67.88 84 GLU A O 1
ATOM 629 N N . ALA A 1 85 ? -11.656 0.431 11.325 1.00 64.50 85 ALA A N 1
ATOM 630 C CA . ALA A 1 85 ? -11.452 -0.253 12.604 1.00 64.50 85 ALA A CA 1
ATOM 631 C C . ALA A 1 85 ? -11.070 0.726 13.730 1.00 64.50 85 ALA A C 1
ATOM 633 O O . ALA A 1 85 ? -11.500 0.562 14.867 1.00 64.50 85 ALA A O 1
ATOM 634 N N . TYR A 1 86 ? -10.298 1.762 13.402 1.00 65.38 86 TYR A N 1
ATOM 635 C CA . TYR A 1 86 ? -9.890 2.824 14.317 1.00 65.38 86 TYR A CA 1
ATOM 636 C C . TYR A 1 86 ? -11.062 3.688 14.773 1.00 65.38 86 TYR A C 1
ATOM 638 O O . TYR A 1 86 ? -11.291 3.851 15.966 1.00 65.38 86 TYR A O 1
ATOM 646 N N . ALA A 1 87 ? -11.827 4.197 13.806 1.00 65.12 87 ALA A N 1
ATOM 647 C CA . ALA A 1 87 ? -12.955 5.090 14.028 1.00 65.12 87 ALA A CA 1
ATOM 648 C C . ALA A 1 87 ? -14.123 4.399 14.750 1.00 65.12 87 ALA A C 1
ATOM 650 O O . ALA A 1 87 ? -15.044 5.066 15.217 1.00 65.12 87 ALA A O 1
ATOM 651 N N . ARG A 1 88 ? -14.084 3.066 14.809 1.00 65.88 88 ARG A N 1
ATOM 652 C CA . ARG A 1 88 ? -15.038 2.194 15.488 1.00 65.88 88 ARG A CA 1
ATOM 653 C C . ARG A 1 88 ? -14.643 1.848 16.928 1.00 65.88 88 ARG A C 1
ATOM 655 O O . ARG A 1 88 ? -15.526 1.581 17.733 1.00 65.88 88 ARG A O 1
ATOM 662 N N . ALA A 1 89 ? -13.346 1.840 17.243 1.00 66.00 89 ALA A N 1
ATOM 663 C CA . ALA A 1 89 ? -12.809 1.352 18.517 1.00 66.00 89 ALA A CA 1
ATOM 664 C C . ALA A 1 89 ? -12.696 2.431 19.609 1.00 66.00 89 ALA A C 1
ATOM 666 O O . ALA A 1 89 ? -12.727 2.126 20.801 1.00 66.00 89 ALA A O 1
ATOM 667 N N . THR A 1 90 ? -12.520 3.693 19.231 1.00 70.25 90 THR A N 1
ATOM 668 C CA . THR A 1 90 ? -12.423 4.807 20.180 1.00 70.25 90 THR A CA 1
ATOM 669 C C . THR A 1 90 ? -12.623 6.136 19.452 1.00 70.25 90 THR A C 1
ATOM 671 O O . THR A 1 90 ? -12.584 6.197 18.217 1.00 70.25 90 THR A O 1
ATOM 674 N N . GLU A 1 91 ? -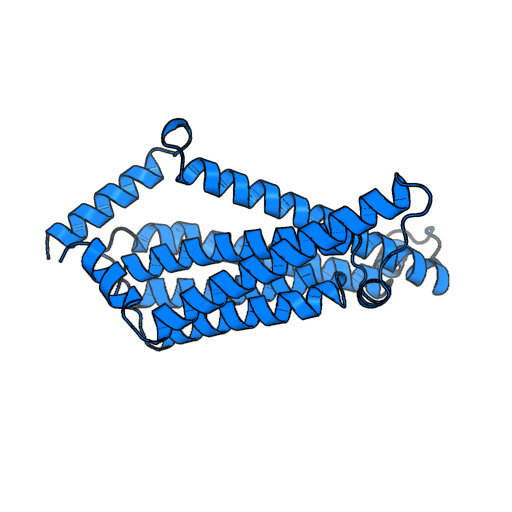12.868 7.208 20.202 1.00 71.69 91 GLU A N 1
ATOM 675 C CA . GLU A 1 91 ? -12.790 8.559 19.649 1.00 71.69 91 GLU A CA 1
ATOM 676 C C . GLU A 1 91 ? -11.349 8.819 19.191 1.00 71.69 91 GLU A C 1
ATOM 678 O O . GLU A 1 91 ? -10.383 8.550 19.911 1.00 71.69 91 GLU A O 1
ATOM 683 N N . LEU A 1 92 ? -11.193 9.284 17.953 1.00 68.38 92 LEU A N 1
ATOM 684 C CA . LEU A 1 92 ? -9.875 9.508 17.377 1.00 68.38 92 LEU A CA 1
ATOM 685 C C . LEU A 1 92 ? -9.165 10.645 18.118 1.00 68.38 92 LEU A C 1
ATOM 687 O O . LEU A 1 92 ? -9.665 11.764 18.219 1.00 68.38 92 LEU A O 1
ATOM 691 N N . THR A 1 93 ? -7.942 10.381 18.577 1.00 72.88 93 THR A N 1
ATOM 692 C CA . THR A 1 93 ? -7.077 11.448 19.081 1.00 72.88 93 THR A CA 1
ATOM 693 C C . THR A 1 93 ? -6.672 12.376 17.928 1.00 72.88 93 THR A C 1
ATOM 695 O O . THR A 1 93 ? -6.626 11.976 16.760 1.00 72.88 93 THR A O 1
ATOM 698 N N . THR A 1 94 ? -6.295 13.621 18.236 1.00 73.94 94 THR A N 1
ATOM 699 C CA . THR A 1 94 ? -5.735 14.559 17.242 1.00 73.94 94 THR A CA 1
ATOM 700 C C . THR A 1 94 ? -4.547 13.955 16.479 1.00 73.94 94 THR A C 1
ATOM 702 O O . THR A 1 94 ? -4.344 14.250 15.299 1.00 73.94 94 THR A O 1
ATOM 705 N N . VAL A 1 95 ? -3.776 13.079 17.134 1.00 75.50 95 VAL A N 1
ATOM 706 C CA . VAL A 1 95 ? -2.650 12.355 16.531 1.00 75.50 95 VAL A CA 1
ATOM 707 C C . VAL A 1 95 ? -3.146 11.345 15.497 1.00 75.50 95 VAL A C 1
ATOM 709 O O . VAL A 1 95 ? -2.672 11.382 14.362 1.00 75.50 95 VAL A O 1
ATOM 712 N N . GLY A 1 96 ? -4.135 10.513 15.842 1.00 73.62 96 GLY A N 1
ATOM 713 C CA . GLY A 1 96 ? -4.750 9.561 14.913 1.00 73.62 96 GLY A CA 1
ATOM 714 C C . GLY A 1 96 ? -5.303 10.248 13.662 1.00 73.62 96 GLY A C 1
ATOM 715 O O . GLY A 1 96 ? -4.974 9.859 12.540 1.00 73.62 96 GLY A O 1
ATOM 716 N N . HIS A 1 97 ? -6.030 11.356 13.840 1.00 73.94 97 HIS A N 1
ATOM 717 C CA . HIS A 1 97 ? -6.535 12.156 12.720 1.00 73.94 97 HIS A CA 1
ATOM 718 C C . HIS A 1 97 ? -5.425 12.738 11.834 1.00 73.94 97 HIS A C 1
ATOM 720 O O . HIS A 1 97 ? -5.548 12.746 10.608 1.00 73.94 97 HIS A O 1
ATOM 726 N N . SER A 1 98 ? -4.341 13.230 12.435 1.00 79.69 98 SER A N 1
ATOM 727 C CA . SER A 1 98 ? -3.223 13.824 11.690 1.00 79.69 98 SER A CA 1
ATOM 728 C C . SER A 1 98 ? -2.473 12.780 10.860 1.00 79.69 98 SER A C 1
ATOM 730 O O . SER A 1 98 ? -2.079 13.063 9.728 1.00 79.69 98 SER A O 1
ATOM 732 N N . ILE A 1 99 ? -2.323 11.559 11.387 1.00 81.12 99 ILE A N 1
ATOM 733 C CA . ILE A 1 99 ? -1.752 10.427 10.648 1.00 81.12 99 ILE A CA 1
ATOM 734 C C . ILE A 1 99 ? -2.639 10.082 9.449 1.00 81.12 99 ILE A C 1
ATOM 736 O O . ILE A 1 99 ? -2.126 9.916 8.345 1.00 81.12 99 ILE A O 1
ATOM 740 N N . ASP A 1 100 ? -3.960 10.027 9.634 1.00 78.38 100 ASP A N 1
ATOM 741 C CA . ASP A 1 100 ? -4.899 9.693 8.560 1.00 78.38 100 ASP A CA 1
ATOM 742 C C . ASP A 1 100 ? -4.885 10.718 7.422 1.00 78.38 100 ASP A C 1
ATOM 744 O O . ASP A 1 100 ? -4.793 10.346 6.250 1.00 78.38 100 ASP A O 1
ATOM 748 N N . VAL A 1 101 ? -4.902 12.014 7.748 1.00 82.00 101 VAL A N 1
ATOM 749 C CA . VAL A 1 101 ? -4.750 13.075 6.741 1.00 82.00 101 VAL A CA 1
ATOM 750 C C . VAL A 1 101 ? -3.394 12.960 6.045 1.00 82.00 101 VAL A C 1
ATOM 752 O O . VAL A 1 101 ? -3.338 12.995 4.816 1.00 82.00 101 VAL A O 1
ATOM 755 N N . GLY A 1 102 ? -2.313 12.763 6.807 1.00 83.25 102 GLY A N 1
ATOM 756 C CA . GLY A 1 102 ? -0.962 12.603 6.271 1.00 83.25 102 GLY A CA 1
ATOM 757 C C . GLY A 1 102 ? -0.842 11.433 5.292 1.00 83.25 102 GLY A C 1
ATOM 758 O O . GLY A 1 102 ? -0.273 11.596 4.216 1.00 83.25 102 GLY A O 1
ATOM 759 N N . VAL A 1 103 ? -1.444 10.281 5.603 1.00 84.19 103 VAL A N 1
ATOM 760 C CA . VAL A 1 103 ? -1.497 9.114 4.708 1.00 84.19 103 VAL A CA 1
ATOM 761 C C . VAL A 1 103 ? -2.250 9.444 3.423 1.00 84.19 103 VAL A C 1
ATOM 763 O O . VAL A 1 103 ? -1.788 9.100 2.336 1.00 84.19 103 VAL A O 1
ATOM 766 N N . LYS A 1 104 ? -3.396 10.125 3.513 1.00 86.19 104 LYS A N 1
ATOM 767 C CA . LYS A 1 104 ? -4.204 10.450 2.332 1.00 86.19 104 LYS A CA 1
ATOM 768 C C . LYS A 1 104 ? -3.533 11.475 1.429 1.00 86.19 104 LYS A C 1
ATOM 770 O O . LYS A 1 104 ? -3.514 11.279 0.217 1.00 86.19 104 LYS A O 1
ATOM 775 N N . VAL A 1 105 ? -2.925 12.510 2.003 1.00 85.88 105 VAL A N 1
ATOM 776 C CA . VAL A 1 105 ? -2.066 13.440 1.258 1.00 85.88 105 VAL A CA 1
ATOM 777 C C . VAL A 1 105 ? -0.888 12.685 0.637 1.00 85.88 105 VAL A C 1
ATOM 779 O O . VAL A 1 105 ? -0.613 12.850 -0.548 1.00 85.88 105 VAL A O 1
ATOM 782 N N . GLY A 1 106 ? -0.250 11.792 1.396 1.00 85.19 106 GLY A N 1
ATOM 783 C CA . GLY A 1 106 ? 0.833 10.938 0.916 1.00 85.19 106 GLY A CA 1
ATOM 784 C C . GLY A 1 106 ? 0.431 10.062 -0.272 1.00 85.19 106 GLY A C 1
ATOM 785 O O . GLY A 1 106 ? 1.199 9.952 -1.218 1.00 85.19 106 GLY A O 1
ATOM 786 N N . LEU A 1 107 ? -0.782 9.500 -0.284 1.00 87.56 107 LEU A N 1
ATOM 787 C CA . LEU A 1 107 ? -1.311 8.724 -1.414 1.00 87.56 107 LEU A CA 1
ATOM 788 C C . LEU A 1 107 ? -1.589 9.590 -2.651 1.00 87.56 107 LEU A C 1
ATOM 790 O O . LEU A 1 107 ? -1.364 9.136 -3.774 1.00 87.56 107 LEU A O 1
ATOM 794 N N . VAL A 1 108 ? -2.031 10.840 -2.473 1.00 86.00 108 VAL A N 1
ATOM 795 C CA . VAL A 1 108 ? -2.150 11.798 -3.587 1.00 86.00 108 VAL A CA 1
ATOM 796 C C . VAL A 1 108 ? -0.769 12.094 -4.174 1.00 86.00 108 VAL A C 1
ATOM 798 O O . VAL A 1 108 ? -0.587 11.992 -5.382 1.00 86.00 108 VAL A O 1
ATOM 801 N N . VAL A 1 109 ? 0.225 12.386 -3.331 1.00 86.81 109 VAL A N 1
ATOM 802 C CA . VAL A 1 109 ? 1.607 12.634 -3.777 1.00 86.81 109 VAL A CA 1
ATOM 803 C C . VAL A 1 109 ? 2.200 11.391 -4.444 1.00 86.81 109 VAL A C 1
ATOM 805 O O . VAL A 1 109 ? 2.788 11.491 -5.517 1.00 86.81 109 VAL A O 1
ATOM 808 N N . ALA A 1 110 ? 1.987 10.209 -3.868 1.00 86.06 110 ALA A N 1
ATOM 809 C CA . ALA A 1 110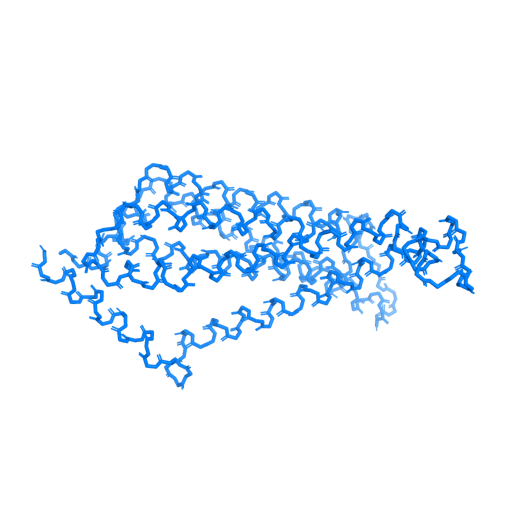 ? 2.425 8.940 -4.437 1.00 86.06 110 ALA A CA 1
ATOM 810 C C . ALA A 1 110 ? 1.808 8.673 -5.814 1.00 86.06 110 ALA A C 1
ATOM 812 O O . ALA A 1 110 ? 2.474 8.104 -6.671 1.00 86.06 110 ALA A O 1
ATOM 813 N N . THR A 1 111 ? 0.571 9.122 -6.049 1.00 84.44 111 THR A N 1
ATOM 814 C CA . THR A 1 111 ? -0.064 9.042 -7.373 1.00 84.44 111 THR A CA 1
ATOM 815 C C . THR A 1 111 ? 0.736 9.807 -8.423 1.00 84.44 111 THR A C 1
ATOM 817 O O . THR A 1 111 ? 0.789 9.374 -9.560 1.00 84.44 111 THR A O 1
ATOM 820 N N . ILE A 1 112 ? 1.384 10.914 -8.064 1.00 83.81 112 ILE A N 1
ATOM 821 C CA . ILE A 1 112 ? 2.218 11.684 -8.995 1.00 83.81 112 ILE A CA 1
ATOM 822 C C . ILE A 1 112 ? 3.599 11.030 -9.119 1.00 83.81 112 ILE A C 1
ATOM 824 O O . ILE A 1 112 ? 4.057 10.746 -10.222 1.00 83.81 112 ILE A O 1
ATOM 828 N N . VAL A 1 113 ? 4.244 10.742 -7.984 1.00 85.94 113 VAL A N 1
ATOM 829 C CA . VAL A 1 113 ? 5.623 10.226 -7.940 1.00 85.94 113 VAL A CA 1
ATOM 830 C C . VAL A 1 113 ? 5.750 8.868 -8.629 1.00 85.94 113 VAL A C 1
ATOM 832 O O . VAL A 1 113 ? 6.650 8.689 -9.437 1.00 85.94 113 VAL A O 1
ATOM 835 N N . VAL A 1 114 ? 4.834 7.930 -8.370 1.00 84.06 114 VAL A N 1
ATOM 836 C CA . VAL A 1 114 ? 4.889 6.579 -8.959 1.00 84.06 114 VAL A CA 1
ATOM 837 C C . VAL A 1 114 ? 4.601 6.600 -10.462 1.00 84.06 114 VAL A C 1
ATOM 839 O O . VAL A 1 114 ? 5.033 5.709 -11.182 1.00 84.06 114 VAL A O 1
ATOM 842 N N . GLN A 1 115 ? 3.869 7.599 -10.955 1.00 79.56 115 GLN A N 1
ATOM 843 C CA . GLN A 1 115 ? 3.602 7.720 -12.390 1.00 79.56 115 GLN A CA 1
ATOM 844 C C . GLN A 1 115 ? 4.766 8.367 -13.143 1.00 79.56 115 GLN A C 1
ATOM 846 O O . GLN A 1 115 ? 4.960 8.065 -14.317 1.00 79.56 115 GLN A O 1
ATOM 851 N N . ALA A 1 116 ? 5.544 9.216 -12.467 1.00 80.62 116 ALA A N 1
ATOM 852 C CA . ALA A 1 116 ? 6.805 9.728 -12.991 1.00 80.62 116 ALA A CA 1
ATOM 853 C C . ALA A 1 116 ? 7.925 8.676 -12.919 1.00 80.62 116 ALA A C 1
ATOM 855 O O . ALA A 1 116 ? 8.718 8.568 -13.844 1.00 80.62 116 ALA A O 1
ATOM 856 N N . GLU A 1 117 ? 7.969 7.894 -11.837 1.00 81.69 117 GLU A N 1
ATOM 857 C CA . GLU A 1 117 ? 9.007 6.897 -11.570 1.00 81.69 117 GLU A CA 1
ATOM 858 C C . GLU A 1 117 ? 8.383 5.628 -10.953 1.00 81.69 117 GLU A C 1
ATOM 860 O O . GLU A 1 117 ? 8.269 5.523 -9.719 1.00 81.69 117 GLU A O 1
ATOM 865 N N . PRO A 1 118 ? 7.963 4.642 -11.772 1.00 75.62 118 PRO A N 1
ATOM 866 C CA . PRO A 1 118 ? 7.317 3.421 -11.284 1.00 75.62 118 PRO A CA 1
ATOM 867 C C . PRO A 1 118 ? 8.154 2.625 -10.279 1.00 75.62 118 PRO A C 1
ATOM 869 O O . PRO A 1 118 ? 7.577 2.002 -9.382 1.00 75.62 118 PRO A O 1
ATOM 872 N N . ALA A 1 119 ? 9.488 2.729 -10.350 1.00 74.88 119 ALA A N 1
ATOM 873 C CA . ALA A 1 119 ? 10.412 2.078 -9.421 1.00 74.88 119 ALA A CA 1
ATOM 874 C C . ALA A 1 119 ? 10.209 2.492 -7.950 1.00 74.88 119 ALA A C 1
ATOM 876 O O . ALA A 1 119 ? 10.608 1.795 -7.014 1.00 74.88 119 ALA A O 1
ATOM 877 N N . THR A 1 120 ? 9.539 3.621 -7.699 1.00 81.62 120 THR A N 1
ATOM 878 C CA . THR A 1 120 ? 9.266 4.109 -6.338 1.00 81.62 120 THR A CA 1
ATOM 879 C C . THR A 1 120 ? 8.123 3.379 -5.627 1.00 81.62 120 THR A C 1
ATOM 881 O O . THR A 1 120 ? 7.904 3.599 -4.431 1.00 81.62 120 THR A O 1
ATOM 884 N N . ILE A 1 121 ? 7.388 2.490 -6.303 1.00 82.75 121 ILE A N 1
ATOM 885 C CA . ILE A 1 121 ? 6.166 1.876 -5.761 1.00 82.75 121 ILE A CA 1
ATOM 886 C C . ILE A 1 121 ? 6.415 1.041 -4.497 1.00 82.75 121 ILE A C 1
ATOM 888 O O . ILE A 1 121 ? 5.610 1.066 -3.556 1.00 82.75 121 ILE A O 1
ATOM 892 N N . VAL A 1 122 ? 7.551 0.340 -4.423 1.00 83.62 122 VAL A N 1
ATOM 893 C CA . VAL A 1 122 ? 7.951 -0.440 -3.241 1.00 83.62 122 VAL A CA 1
ATOM 894 C C . VAL A 1 122 ? 8.279 0.486 -2.074 1.00 83.62 122 VAL A C 1
ATOM 896 O O . VAL A 1 122 ? 7.831 0.229 -0.953 1.00 83.62 122 VAL A O 1
ATOM 899 N N . LEU A 1 123 ? 8.982 1.594 -2.327 1.00 84.88 123 LEU A N 1
ATOM 900 C CA . LEU A 1 123 ? 9.303 2.598 -1.311 1.00 84.88 123 LEU A CA 1
ATOM 901 C C . LEU A 1 123 ? 8.036 3.261 -0.756 1.00 84.88 123 LEU A C 1
ATOM 903 O O . LEU A 1 123 ? 7.864 3.335 0.461 1.00 84.88 123 LEU A O 1
ATOM 907 N N . VAL A 1 124 ? 7.117 3.679 -1.631 1.00 86.06 124 VAL A N 1
ATOM 908 C CA . VAL A 1 124 ? 5.807 4.220 -1.236 1.00 86.06 124 VAL A CA 1
ATOM 909 C C . VAL A 1 124 ? 5.060 3.216 -0.363 1.00 86.06 124 VAL A C 1
ATOM 911 O O . VAL A 1 124 ? 4.567 3.562 0.710 1.00 86.06 124 VAL A O 1
ATOM 914 N N . THR A 1 125 ? 5.023 1.950 -0.783 1.00 85.38 125 THR A N 1
ATOM 915 C CA . THR A 1 125 ? 4.371 0.879 -0.023 1.00 85.38 125 THR A CA 1
ATOM 916 C C . THR A 1 125 ? 5.008 0.689 1.352 1.00 85.38 125 THR A C 1
ATOM 918 O O . THR A 1 125 ? 4.298 0.519 2.343 1.00 85.38 125 THR A O 1
ATOM 921 N N . LEU A 1 126 ? 6.339 0.722 1.440 1.00 88.56 126 LEU A N 1
ATOM 922 C CA . LEU A 1 126 ? 7.064 0.604 2.701 1.00 88.56 126 LEU A CA 1
ATOM 923 C C . LEU A 1 126 ? 6.718 1.745 3.660 1.00 88.56 126 LEU A C 1
ATOM 925 O O . LEU A 1 126 ? 6.382 1.479 4.814 1.00 88.56 126 LEU A O 1
ATOM 929 N N . LEU A 1 127 ? 6.769 2.992 3.185 1.00 86.88 127 LEU A N 1
ATOM 930 C CA . LEU A 1 127 ? 6.449 4.176 3.987 1.00 86.88 127 LEU A CA 1
ATOM 931 C C . LEU A 1 127 ? 5.032 4.100 4.546 1.00 86.88 127 LEU A C 1
ATOM 933 O O . LEU A 1 127 ? 4.815 4.315 5.738 1.00 86.88 127 LEU A O 1
ATOM 937 N N . LEU A 1 128 ? 4.089 3.712 3.698 1.00 83.81 128 LEU A N 1
ATOM 938 C CA . LEU A 1 128 ? 2.717 3.451 4.078 1.00 83.81 128 LEU A CA 1
ATOM 939 C C . LEU A 1 128 ? 2.655 2.403 5.208 1.00 83.81 128 LEU A C 1
ATOM 941 O O . LEU A 1 128 ? 2.095 2.683 6.273 1.00 83.81 128 LEU A O 1
ATOM 945 N N . TYR A 1 129 ? 3.255 1.219 5.043 1.00 85.75 129 TYR A N 1
ATOM 946 C CA . TYR A 1 129 ? 3.241 0.184 6.090 1.00 85.75 129 TYR A CA 1
ATOM 947 C C . TYR A 1 129 ? 3.891 0.653 7.404 1.00 85.75 129 TYR A C 1
ATOM 949 O O . TYR A 1 129 ? 3.456 0.259 8.487 1.00 85.75 129 TYR A O 1
ATOM 957 N N . CYS A 1 130 ? 4.912 1.511 7.337 1.00 87.00 130 CYS A N 1
ATOM 958 C CA . CYS A 1 130 ? 5.500 2.144 8.517 1.00 87.00 130 CYS A CA 1
ATOM 959 C C . CYS A 1 130 ? 4.511 3.089 9.219 1.00 87.00 130 CYS A C 1
ATOM 961 O O . CYS A 1 130 ? 4.394 3.038 10.443 1.00 87.00 130 CYS A O 1
ATOM 963 N N . LEU A 1 131 ? 3.756 3.901 8.473 1.00 85.19 131 LEU A N 1
ATOM 964 C CA . LEU A 1 131 ? 2.703 4.757 9.035 1.00 85.19 131 LEU A CA 1
ATOM 965 C C . LEU A 1 131 ? 1.573 3.927 9.664 1.00 85.19 131 LEU A C 1
ATOM 967 O O . LEU A 1 131 ? 1.105 4.250 10.756 1.00 85.19 131 LEU A O 1
ATOM 971 N N . ASP A 1 132 ? 1.205 2.804 9.043 1.00 83.56 132 ASP A N 1
ATOM 972 C CA . ASP A 1 132 ? 0.244 1.847 9.606 1.00 83.56 132 ASP A CA 1
ATOM 973 C C . ASP A 1 132 ? 0.734 1.241 10.928 1.00 83.56 132 ASP A C 1
ATOM 975 O O . ASP A 1 132 ? -0.059 1.018 11.841 1.00 83.56 132 ASP A O 1
ATOM 979 N N . LEU A 1 133 ? 2.037 0.983 11.076 1.00 86.56 133 LEU A N 1
ATOM 980 C CA . LEU A 1 133 ? 2.593 0.519 12.349 1.00 86.56 133 LEU A CA 1
ATOM 981 C C . LEU A 1 133 ? 2.448 1.562 13.454 1.00 86.56 133 LEU A C 1
ATOM 983 O O . LEU A 1 133 ? 2.035 1.206 14.558 1.00 86.56 133 LEU A O 1
ATOM 987 N N . VAL A 1 134 ? 2.769 2.825 13.161 1.00 85.56 134 VAL A N 1
ATOM 988 C CA . VAL A 1 134 ? 2.614 3.934 14.117 1.00 85.56 134 VAL A CA 1
ATOM 989 C C . VAL A 1 134 ? 1.154 4.052 14.537 1.00 85.56 134 VAL A C 1
ATOM 991 O O . VAL A 1 134 ? 0.851 4.087 15.729 1.00 85.56 134 VAL A O 1
ATOM 994 N N . ARG A 1 135 ? 0.244 4.010 13.561 1.00 80.69 135 ARG A N 1
ATOM 995 C CA . ARG A 1 135 ? -1.199 4.020 13.780 1.00 80.69 135 ARG A CA 1
ATOM 996 C C . ARG A 1 135 ? -1.649 2.881 14.693 1.00 80.69 135 ARG A C 1
ATOM 998 O O . ARG A 1 135 ? -2.277 3.127 15.719 1.00 80.69 135 ARG A O 1
ATOM 1005 N N . LEU A 1 136 ? -1.352 1.633 14.327 1.00 85.94 136 LEU A N 1
ATOM 1006 C CA . LEU A 1 136 ? -1.776 0.454 15.087 1.00 85.94 136 LEU A CA 1
ATOM 1007 C C . LEU A 1 136 ? -1.215 0.464 16.513 1.00 85.94 136 LEU A C 1
ATOM 1009 O O . LEU A 1 136 ? -1.878 -0.009 17.434 1.00 85.94 136 LEU A O 1
ATOM 1013 N N . TRP A 1 137 ? -0.012 1.009 16.697 1.00 86.81 137 TRP A N 1
ATOM 1014 C CA . TRP A 1 137 ? 0.584 1.182 18.016 1.00 86.81 137 TRP A CA 1
ATOM 1015 C C . TRP A 1 137 ? -0.139 2.249 18.840 1.00 86.81 137 TRP A C 1
ATOM 1017 O O . TRP A 1 137 ? -0.429 2.010 20.011 1.00 86.81 137 TRP A O 1
ATOM 1027 N N . GLU A 1 138 ? -0.498 3.384 18.232 1.00 84.38 138 GLU A N 1
ATOM 1028 C CA . GLU A 1 138 ? -1.328 4.392 18.895 1.00 84.38 138 GLU A CA 1
ATOM 1029 C C . GLU A 1 138 ? -2.694 3.815 19.280 1.00 84.38 138 GLU A C 1
ATOM 1031 O O . GLU A 1 138 ? -3.130 4.043 20.403 1.00 84.38 138 GLU A O 1
ATOM 1036 N N . LEU A 1 139 ? -3.286 2.960 18.432 1.00 81.81 139 LEU A N 1
ATOM 1037 C CA . LEU A 1 139 ? -4.595 2.353 18.703 1.00 81.81 139 LEU A CA 1
ATOM 1038 C C . LEU A 1 139 ? -4.526 1.417 19.892 1.00 81.81 139 LEU A C 1
ATOM 1040 O O . LEU A 1 139 ? -5.370 1.456 20.777 1.00 81.81 139 LEU A O 1
ATOM 1044 N N . ALA A 1 140 ? -3.507 0.559 19.910 1.00 86.38 140 ALA A N 1
ATOM 1045 C CA . ALA A 1 140 ? -3.296 -0.371 21.004 1.00 86.38 140 ALA A CA 1
ATOM 1046 C C . ALA A 1 140 ? -3.038 0.364 22.328 1.00 86.38 140 ALA A C 1
ATOM 1048 O O . ALA A 1 140 ? -3.374 -0.163 23.382 1.00 86.38 140 ALA A O 1
ATOM 1049 N N . ARG A 1 141 ? -2.456 1.569 22.278 1.00 86.19 141 ARG A N 1
ATOM 1050 C CA . ARG A 1 141 ? -2.219 2.413 23.454 1.00 86.19 141 ARG A CA 1
ATOM 1051 C C . ARG A 1 141 ? -3.483 3.135 23.931 1.00 86.19 141 ARG A C 1
ATOM 1053 O O . ARG A 1 141 ? -3.631 3.315 25.134 1.00 86.19 141 ARG A O 1
ATOM 1060 N N . SER A 1 142 ? -4.342 3.591 23.018 1.00 80.56 142 SER A N 1
ATOM 1061 C CA . SER A 1 142 ? -5.551 4.373 23.329 1.00 80.56 142 SER A CA 1
ATOM 1062 C C . SER A 1 142 ? -6.809 3.525 23.539 1.00 80.56 142 SER A C 1
ATOM 1064 O O . SER A 1 142 ? -7.788 4.017 24.093 1.00 80.56 142 SER A O 1
ATOM 1066 N N . THR A 1 143 ? -6.789 2.258 23.125 1.00 82.75 143 THR A N 1
ATOM 1067 C CA . THR A 1 143 ? -7.890 1.305 23.313 1.00 82.75 143 THR A CA 1
ATOM 1068 C C . THR A 1 143 ? -7.700 0.530 24.614 1.00 82.75 143 THR A C 1
ATOM 1070 O O . THR A 1 143 ? -6.668 -0.126 24.784 1.00 82.75 143 THR A O 1
ATOM 1073 N N . ASP A 1 144 ? -8.706 0.548 25.493 1.00 84.19 144 ASP A N 1
ATOM 1074 C CA . ASP A 1 144 ? -8.700 -0.235 26.732 1.00 84.19 144 ASP A CA 1
ATOM 1075 C C . ASP A 1 144 ? -8.483 -1.736 26.458 1.00 84.19 144 ASP A C 1
ATOM 1077 O O . ASP A 1 144 ? -8.941 -2.297 25.462 1.00 84.19 144 ASP A O 1
ATOM 1081 N N . SER A 1 145 ? -7.766 -2.386 27.368 1.00 86.94 145 SER A N 1
ATOM 1082 C CA . SER A 1 145 ? -7.444 -3.809 27.352 1.00 86.94 145 SER A CA 1
ATOM 1083 C C . SER A 1 145 ? -8.672 -4.726 27.370 1.00 86.94 145 SER A C 1
ATOM 1085 O O . SER A 1 145 ? -8.588 -5.845 26.854 1.00 86.94 145 SER A O 1
ATOM 1087 N N . GLU A 1 146 ? -9.804 -4.261 27.911 1.00 85.69 146 GLU A N 1
ATOM 1088 C CA . GLU A 1 146 ? -11.072 -5.000 27.919 1.00 85.69 146 GLU A CA 1
ATOM 1089 C C . GLU A 1 146 ? -11.820 -4.933 26.581 1.00 85.69 146 GLU A C 1
ATOM 1091 O O . GLU A 1 146 ? -12.652 -5.799 26.294 1.00 85.69 146 GLU A O 1
ATOM 1096 N N . ASN A 1 147 ? -11.504 -3.953 25.725 1.00 84.00 147 ASN A N 1
ATOM 1097 C CA . ASN A 1 147 ? -12.148 -3.819 24.426 1.00 84.00 147 ASN A CA 1
ATOM 1098 C C . ASN A 1 147 ? -11.806 -5.037 23.536 1.00 84.00 147 ASN A C 1
ATOM 1100 O O . ASN A 1 147 ? -10.624 -5.367 23.353 1.00 84.00 147 ASN A O 1
ATOM 1104 N N . PRO A 1 148 ? -12.801 -5.687 22.902 1.00 83.88 148 PRO A N 1
ATOM 1105 C CA . PRO A 1 148 ? -12.586 -6.867 22.063 1.00 83.88 148 PRO A CA 1
ATOM 1106 C C . PRO A 1 148 ? -11.570 -6.681 20.922 1.00 83.88 148 PRO A C 1
ATOM 1108 O O . PRO A 1 148 ? -10.956 -7.661 20.492 1.00 83.88 148 PRO A O 1
ATOM 1111 N N . ILE A 1 149 ? -11.346 -5.446 20.452 1.00 82.56 149 ILE A N 1
ATOM 1112 C CA . ILE A 1 149 ? -10.392 -5.105 19.381 1.00 82.56 149 ILE A CA 1
ATOM 1113 C C . ILE A 1 149 ? -8.933 -5.114 19.882 1.00 82.56 149 ILE A C 1
ATOM 1115 O O . ILE A 1 149 ? -8.009 -5.368 19.102 1.00 82.56 149 ILE A O 1
ATOM 1119 N N . HIS A 1 150 ? -8.689 -4.940 21.184 1.00 85.38 150 HIS A N 1
ATOM 1120 C CA . HIS A 1 150 ? -7.336 -4.854 21.744 1.00 85.38 150 HIS A CA 1
ATOM 1121 C C . HIS A 1 150 ? -6.517 -6.139 21.515 1.00 85.38 150 HIS A C 1
ATOM 1123 O O . HIS A 1 150 ? -5.362 -6.113 21.074 1.00 85.38 150 HIS A O 1
ATOM 1129 N N . ARG A 1 151 ? -7.123 -7.312 21.733 1.00 86.56 151 ARG A N 1
ATOM 1130 C CA . ARG A 1 151 ? -6.453 -8.606 21.521 1.00 86.56 151 ARG A CA 1
ATOM 1131 C C . ARG A 1 151 ? -6.031 -8.847 20.059 1.00 86.56 151 ARG A C 1
ATOM 1133 O O . ARG A 1 151 ? -4.863 -9.201 19.856 1.00 86.56 151 ARG A O 1
ATOM 1140 N N . PRO A 1 152 ? -6.901 -8.715 19.036 1.00 84.56 152 PRO A N 1
ATOM 1141 C CA . PRO A 1 152 ? -6.493 -8.873 17.642 1.00 84.56 152 PRO A CA 1
ATOM 1142 C C . PRO A 1 152 ? -5.491 -7.801 17.192 1.00 84.56 152 PRO A C 1
ATOM 1144 O O . PRO A 1 152 ? -4.602 -8.134 16.406 1.00 84.56 152 PRO A O 1
ATOM 1147 N N . LEU A 1 153 ? -5.546 -6.574 17.728 1.00 84.50 153 LEU A N 1
ATOM 1148 C CA . LEU A 1 153 ? -4.535 -5.543 17.460 1.00 84.50 153 LEU A CA 1
ATOM 1149 C C . LEU A 1 153 ? -3.127 -6.020 17.819 1.00 84.50 153 LEU A C 1
ATOM 1151 O O . LEU A 1 153 ? -2.243 -6.082 16.959 1.00 84.50 153 LEU A O 1
ATOM 1155 N N . VAL A 1 154 ? -2.939 -6.413 19.079 1.00 88.69 154 VAL A N 1
ATOM 1156 C CA . VAL A 1 154 ? -1.623 -6.765 19.625 1.00 88.69 154 VAL A CA 1
ATOM 1157 C C . VAL A 1 154 ? -1.140 -8.120 19.112 1.00 88.69 154 VAL A C 1
ATOM 1159 O O . VAL A 1 154 ? 0.040 -8.280 18.798 1.00 88.69 154 VAL A O 1
ATOM 1162 N N . LYS A 1 155 ? -2.035 -9.111 18.994 1.00 88.00 155 LYS A N 1
ATOM 1163 C CA . LYS A 1 155 ? -1.645 -10.487 18.644 1.00 88.00 155 LYS A CA 1
ATOM 1164 C C . LYS A 1 155 ? -1.625 -10.773 17.146 1.00 88.00 155 LYS A C 1
ATOM 1166 O O . LYS A 1 155 ? -0.968 -11.727 16.737 1.00 88.00 155 LYS A O 1
ATOM 1171 N N . VAL A 1 156 ? -2.337 -9.995 16.329 1.00 84.81 156 VAL A N 1
ATOM 1172 C CA . VAL A 1 156 ? -2.505 -10.297 14.899 1.00 84.81 156 VAL A CA 1
ATOM 1173 C C . VAL A 1 156 ? -2.117 -9.116 14.020 1.00 84.81 156 VAL A C 1
ATOM 1175 O O . VAL A 1 156 ? -1.267 -9.277 13.145 1.00 84.81 156 VAL A O 1
ATOM 1178 N N . TRP A 1 157 ? -2.704 -7.935 14.218 1.00 86.38 157 TRP A N 1
ATOM 1179 C CA . TRP A 1 157 ? -2.561 -6.837 13.257 1.00 86.38 157 TRP A CA 1
ATOM 1180 C C . TRP A 1 157 ? -1.167 -6.210 13.303 1.00 86.38 157 TRP A C 1
ATOM 1182 O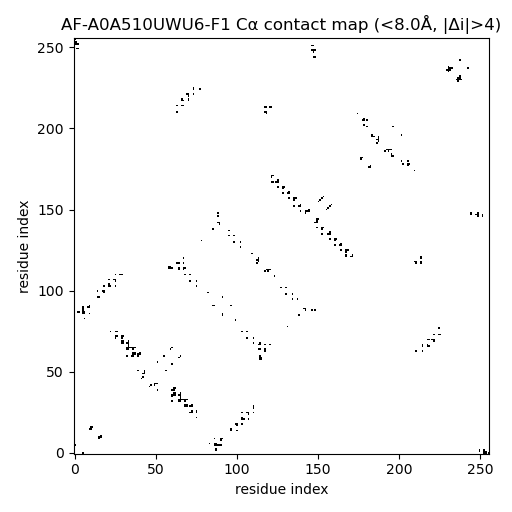 O . TRP A 1 157 ? -0.521 -6.136 12.258 1.00 86.38 157 TRP A O 1
ATOM 1192 N N . ILE A 1 158 ? -0.656 -5.859 14.491 1.00 88.56 158 ILE A N 1
ATOM 1193 C CA . ILE A 1 158 ? 0.703 -5.312 14.652 1.00 88.56 158 ILE A CA 1
ATOM 1194 C C . ILE A 1 158 ? 1.769 -6.308 14.152 1.00 88.56 158 ILE A C 1
ATOM 1196 O O . ILE A 1 158 ? 2.583 -5.919 13.311 1.00 88.56 158 ILE A O 1
ATOM 1200 N N . PRO A 1 159 ? 1.780 -7.593 14.571 1.00 90.19 159 PRO A N 1
ATOM 1201 C CA . PRO A 1 159 ? 2.762 -8.557 14.069 1.00 90.19 159 PRO A CA 1
ATOM 1202 C C . PRO A 1 159 ? 2.694 -8.767 12.553 1.00 90.19 159 PRO A C 1
ATOM 1204 O O . PRO A 1 159 ? 3.728 -8.880 11.893 1.00 90.19 159 PRO A O 1
ATOM 1207 N N . ASN A 1 160 ? 1.488 -8.796 11.978 1.00 85.69 160 ASN A N 1
ATOM 1208 C CA . ASN A 1 160 ? 1.314 -8.937 10.535 1.00 85.69 160 ASN A CA 1
ATOM 1209 C C . ASN A 1 160 ? 1.830 -7.704 9.784 1.00 85.69 160 ASN A C 1
ATOM 1211 O O . ASN A 1 160 ? 2.503 -7.847 8.765 1.00 85.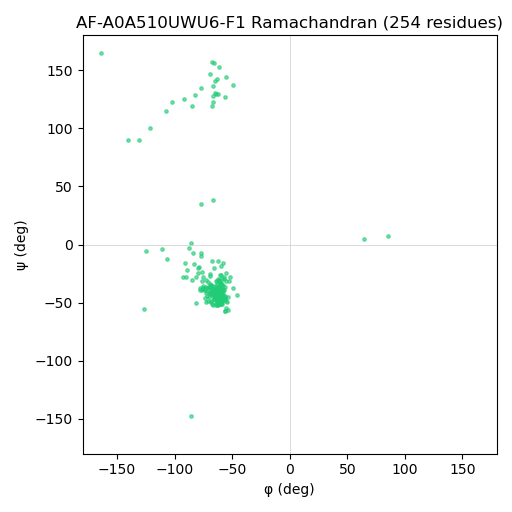69 160 ASN A O 1
ATOM 1215 N N . CYS A 1 161 ? 1.561 -6.507 10.307 1.00 86.19 161 CYS A N 1
ATOM 1216 C CA . CYS A 1 161 ? 2.075 -5.261 9.754 1.00 86.19 161 CYS A CA 1
ATOM 1217 C C . CYS A 1 161 ? 3.614 -5.252 9.774 1.00 86.19 161 CYS A C 1
ATOM 1219 O O . CYS A 1 161 ? 4.229 -5.094 8.724 1.00 86.19 161 CYS A O 1
ATOM 1221 N N . ARG A 1 162 ? 4.243 -5.620 10.905 1.00 88.19 162 ARG A N 1
ATOM 1222 C CA . ARG A 1 162 ? 5.711 -5.762 11.013 1.00 88.19 162 ARG A CA 1
ATOM 1223 C C . ARG A 1 162 ? 6.274 -6.746 9.993 1.00 88.19 162 ARG A C 1
ATOM 1225 O O . ARG A 1 162 ? 7.253 -6.447 9.319 1.00 88.19 162 ARG A O 1
ATOM 1232 N N . ARG A 1 163 ? 5.638 -7.913 9.840 1.00 87.19 163 ARG A N 1
ATOM 1233 C CA . ARG A 1 163 ? 6.044 -8.914 8.843 1.00 87.19 163 ARG A CA 1
ATOM 1234 C C . ARG A 1 163 ? 6.014 -8.342 7.423 1.00 87.19 163 ARG A C 1
ATOM 1236 O O . ARG A 1 163 ? 6.883 -8.690 6.627 1.00 87.19 163 ARG A O 1
ATOM 1243 N N . HIS A 1 164 ? 5.038 -7.500 7.091 1.00 85.50 164 HIS A N 1
ATOM 1244 C CA . HIS A 1 164 ? 4.990 -6.831 5.791 1.00 85.50 164 HIS A CA 1
ATOM 1245 C C . HIS A 1 164 ? 6.078 -5.780 5.637 1.00 85.50 164 HIS A C 1
ATOM 1247 O O . HIS A 1 164 ? 6.767 -5.808 4.622 1.00 85.50 164 HIS A O 1
ATOM 1253 N N . THR A 1 165 ? 6.296 -4.947 6.652 1.00 87.75 165 THR A N 1
ATOM 1254 C CA . THR A 1 165 ? 7.393 -3.976 6.674 1.00 87.75 165 THR A CA 1
ATOM 1255 C C . THR A 1 165 ? 8.739 -4.663 6.454 1.00 87.75 165 THR A C 1
ATOM 1257 O O . THR A 1 165 ? 9.479 -4.261 5.569 1.00 87.75 165 THR A O 1
ATOM 1260 N N . TYR A 1 166 ? 9.040 -5.757 7.162 1.00 87.06 166 TYR A N 1
ATOM 1261 C CA . TYR A 1 166 ? 10.307 -6.478 6.978 1.00 87.06 166 TYR A CA 1
ATOM 1262 C C . TYR A 1 166 ? 10.462 -7.078 5.581 1.00 87.06 166 TYR A C 1
ATOM 1264 O O . TYR A 1 166 ? 11.547 -7.030 5.010 1.00 87.06 166 TYR A O 1
ATOM 1272 N N . ARG A 1 167 ? 9.379 -7.619 5.008 1.00 84.75 167 ARG A N 1
ATOM 1273 C CA . ARG A 1 167 ? 9.399 -8.108 3.623 1.00 84.75 167 ARG A CA 1
ATOM 1274 C C . ARG A 1 167 ? 9.673 -6.969 2.647 1.00 84.75 167 ARG A C 1
ATOM 1276 O O . ARG A 1 167 ? 10.494 -7.142 1.767 1.00 84.75 167 ARG A O 1
ATOM 1283 N N . LEU A 1 168 ? 9.037 -5.816 2.828 1.00 86.88 168 LEU A N 1
ATOM 1284 C CA . LEU A 1 168 ? 9.253 -4.632 1.996 1.00 86.88 168 LEU A CA 1
ATOM 1285 C C . LEU A 1 168 ? 10.665 -4.066 2.125 1.00 86.88 168 LEU A C 1
ATOM 1287 O O . LEU A 1 168 ? 11.257 -3.718 1.115 1.00 86.88 168 LEU A O 1
ATOM 1291 N N . VAL A 1 169 ? 11.231 -4.041 3.334 1.00 88.56 169 VAL A N 1
ATOM 1292 C CA . VAL A 1 169 ? 12.639 -3.675 3.545 1.00 88.56 169 VAL A CA 1
ATOM 1293 C C . VAL A 1 169 ? 13.556 -4.636 2.792 1.00 88.56 169 VAL A C 1
ATOM 1295 O O . VAL A 1 169 ? 14.458 -4.187 2.097 1.00 88.56 169 VAL A O 1
ATOM 1298 N N . LEU A 1 170 ? 13.311 -5.948 2.871 1.00 86.12 170 LEU A N 1
ATOM 1299 C CA . LEU A 1 170 ? 14.104 -6.934 2.133 1.00 86.12 170 LEU A CA 1
ATOM 1300 C C . LEU A 1 170 ? 13.982 -6.756 0.609 1.00 86.12 170 LEU A C 1
ATOM 1302 O O . LEU A 1 170 ? 14.981 -6.857 -0.101 1.00 86.12 170 LEU A O 1
ATOM 1306 N N . LEU A 1 171 ? 12.773 -6.478 0.112 1.00 83.88 171 LEU A N 1
ATOM 1307 C CA . LEU A 1 171 ? 12.532 -6.188 -1.304 1.00 83.88 171 LEU A CA 1
ATOM 1308 C C . LEU A 1 171 ? 13.272 -4.913 -1.731 1.00 83.88 171 LEU A C 1
ATOM 1310 O O . LEU A 1 171 ? 13.955 -4.938 -2.747 1.00 83.88 171 LEU A O 1
ATOM 1314 N N . LEU A 1 172 ? 13.224 -3.847 -0.928 1.00 85.69 172 LEU A N 1
ATOM 1315 C CA . LEU A 1 172 ? 13.945 -2.600 -1.189 1.00 85.69 172 LEU A CA 1
ATOM 1316 C C . LEU A 1 172 ? 15.464 -2.816 -1.203 1.00 85.69 172 LEU A C 1
ATOM 1318 O O . LEU A 1 172 ? 16.143 -2.336 -2.101 1.00 85.69 172 LEU A O 1
ATOM 1322 N N . VAL A 1 173 ? 16.004 -3.588 -0.253 1.00 86.19 173 VAL A N 1
ATOM 1323 C CA . VAL A 1 173 ? 17.427 -3.968 -0.253 1.00 86.19 173 VAL A CA 1
ATOM 1324 C C . VAL A 1 173 ? 17.773 -4.732 -1.528 1.00 86.19 173 VAL A C 1
ATOM 1326 O O . VAL A 1 173 ? 18.795 -4.456 -2.143 1.00 86.19 173 VAL A O 1
ATOM 1329 N N . THR A 1 174 ? 16.909 -5.650 -1.962 1.00 82.12 174 THR A N 1
ATOM 1330 C CA . THR A 1 174 ? 17.118 -6.410 -3.201 1.00 82.12 174 THR A CA 1
ATOM 1331 C C . THR A 1 174 ? 17.107 -5.488 -4.421 1.00 82.12 174 THR A C 1
ATOM 1333 O O . THR A 1 174 ? 17.993 -5.603 -5.261 1.00 82.12 174 THR A O 1
ATOM 1336 N N . GLN A 1 175 ? 16.183 -4.524 -4.491 1.00 78.94 175 GLN A N 1
ATOM 1337 C CA . GLN A 1 175 ? 16.163 -3.512 -5.551 1.00 78.94 175 GLN A CA 1
ATOM 1338 C C . GLN A 1 175 ? 17.438 -2.666 -5.559 1.00 78.94 175 GLN A C 1
ATOM 1340 O O . GLN A 1 175 ? 18.018 -2.475 -6.619 1.00 78.94 175 GLN A O 1
ATOM 1345 N N . VAL A 1 176 ? 17.933 -2.230 -4.395 1.00 83.00 176 VAL A N 1
ATOM 1346 C CA . VAL A 1 176 ? 19.201 -1.485 -4.294 1.00 83.00 176 VAL A CA 1
ATOM 1347 C C . VAL A 1 176 ? 20.390 -2.341 -4.743 1.00 83.00 176 VAL A C 1
ATOM 1349 O O . VAL A 1 176 ? 21.271 -1.849 -5.443 1.00 83.00 176 VAL A O 1
ATOM 1352 N N . LEU A 1 177 ? 20.426 -3.627 -4.384 1.00 81.50 177 LEU A N 1
ATOM 1353 C CA . LEU A 1 177 ? 21.494 -4.545 -4.803 1.00 81.50 177 LEU A CA 1
ATOM 1354 C C . LEU A 1 177 ? 21.485 -4.813 -6.313 1.00 81.50 177 LEU A C 1
ATOM 1356 O O . LEU A 1 177 ? 22.555 -4.952 -6.904 1.00 81.50 177 LEU A O 1
ATOM 1360 N N . ILE A 1 178 ? 20.299 -4.879 -6.924 1.00 77.38 178 ILE A N 1
ATOM 1361 C CA . ILE A 1 178 ? 20.140 -4.961 -8.381 1.00 77.38 178 ILE A CA 1
ATOM 1362 C C . ILE A 1 178 ? 20.598 -3.639 -9.008 1.00 77.38 178 ILE A C 1
ATOM 1364 O O . ILE A 1 178 ? 21.488 -3.654 -9.851 1.00 77.38 178 ILE A O 1
ATOM 1368 N N . ALA A 1 179 ? 20.087 -2.505 -8.516 1.00 75.38 179 ALA A N 1
ATOM 1369 C CA . ALA A 1 179 ? 20.373 -1.168 -9.036 1.00 75.38 179 ALA A CA 1
ATOM 1370 C C . ALA A 1 179 ? 21.857 -0.791 -9.012 1.00 75.38 179 ALA A C 1
ATOM 1372 O O . ALA A 1 179 ? 22.357 -0.123 -9.909 1.00 75.38 179 ALA A O 1
ATOM 1373 N N . THR A 1 180 ? 22.576 -1.232 -7.983 1.00 77.50 180 THR A N 1
ATOM 1374 C CA . THR A 1 180 ? 24.014 -0.971 -7.828 1.00 77.50 180 THR A CA 1
ATOM 1375 C C . THR A 1 180 ? 24.895 -2.008 -8.527 1.00 77.50 180 THR A C 1
ATOM 1377 O O . THR A 1 180 ? 26.117 -1.907 -8.458 1.00 77.50 180 THR A O 1
ATOM 1380 N N . GLY A 1 181 ? 24.312 -3.049 -9.134 1.00 73.50 181 GLY A N 1
ATOM 1381 C CA . GLY A 1 181 ? 25.056 -4.196 -9.664 1.00 73.50 181 GLY A CA 1
ATOM 1382 C C . GLY A 1 181 ? 25.773 -5.027 -8.592 1.00 73.50 181 GLY A C 1
ATOM 1383 O O . GLY A 1 181 ? 26.475 -5.986 -8.917 1.00 73.50 181 GLY A O 1
ATOM 1384 N N . ALA A 1 182 ? 25.586 -4.707 -7.306 1.00 80.44 182 ALA A N 1
ATOM 1385 C CA . ALA A 1 182 ? 26.244 -5.378 -6.190 1.00 80.44 182 ALA A CA 1
ATOM 1386 C C . ALA A 1 182 ? 25.910 -6.874 -6.134 1.00 80.44 182 ALA A C 1
ATOM 1388 O O . ALA A 1 182 ? 26.723 -7.668 -5.663 1.00 80.44 182 ALA A O 1
ATOM 1389 N N . ILE A 1 183 ? 24.750 -7.282 -6.660 1.00 80.38 183 ILE A N 1
ATOM 1390 C CA . ILE A 1 183 ? 24.374 -8.696 -6.757 1.00 80.38 183 ILE A CA 1
ATOM 1391 C C . ILE A 1 183 ? 25.362 -9.514 -7.607 1.00 80.38 183 ILE A C 1
ATOM 1393 O O . ILE A 1 183 ? 25.655 -10.656 -7.257 1.00 80.38 183 ILE A O 1
ATOM 1397 N N . TYR A 1 184 ? 25.942 -8.923 -8.657 1.00 76.81 184 TYR A N 1
ATOM 1398 C CA . TYR A 1 184 ? 26.940 -9.577 -9.508 1.00 76.81 184 TYR A CA 1
ATOM 1399 C C . TYR A 1 184 ? 28.299 -9.672 -8.814 1.00 76.81 184 TYR A C 1
ATOM 1401 O O . TYR A 1 184 ? 28.964 -10.700 -8.903 1.00 76.81 184 TYR A O 1
ATOM 1409 N N . ALA A 1 185 ? 28.678 -8.646 -8.046 1.00 76.94 185 ALA A N 1
ATOM 1410 C CA . ALA A 1 185 ? 29.879 -8.690 -7.214 1.00 76.94 185 ALA A CA 1
ATOM 1411 C C . ALA A 1 185 ? 29.772 -9.763 -6.113 1.00 76.94 185 ALA A C 1
ATOM 1413 O O . ALA A 1 185 ? 30.728 -10.497 -5.866 1.00 76.94 185 ALA A O 1
ATOM 1414 N N . ILE A 1 186 ? 28.595 -9.904 -5.491 1.00 81.62 186 ILE A N 1
ATOM 1415 C CA . ILE A 1 186 ? 28.311 -10.977 -4.526 1.00 81.62 186 ILE A CA 1
ATOM 1416 C C . ILE A 1 186 ? 28.365 -12.348 -5.215 1.00 81.62 186 ILE A C 1
ATOM 1418 O O . ILE A 1 186 ? 28.975 -13.269 -4.676 1.00 81.62 186 ILE A O 1
ATOM 1422 N N . ALA A 1 187 ? 27.767 -12.494 -6.402 1.00 80.12 187 ALA A N 1
ATOM 1423 C CA . ALA A 1 187 ? 27.782 -13.749 -7.155 1.00 80.12 187 ALA A CA 1
ATOM 1424 C C . ALA A 1 187 ? 29.208 -14.175 -7.536 1.00 80.12 187 ALA A C 1
ATOM 1426 O O . ALA A 1 187 ? 29.576 -15.320 -7.284 1.00 80.12 187 ALA A O 1
ATOM 1427 N N . HIS A 1 188 ? 30.028 -13.242 -8.029 1.00 81.62 188 HIS A N 1
ATOM 1428 C CA . HIS A 1 188 ? 31.439 -13.479 -8.335 1.00 81.62 188 HIS A CA 1
ATOM 1429 C C . HIS A 1 188 ? 32.254 -13.831 -7.082 1.00 81.62 188 HIS A C 1
ATOM 1431 O O . HIS A 1 188 ? 33.104 -14.715 -7.121 1.00 81.62 188 HIS A O 1
ATOM 1437 N N . TRP A 1 189 ? 31.971 -13.203 -5.935 1.00 85.25 189 TRP A N 1
ATOM 1438 C CA . TRP A 1 189 ? 32.623 -13.557 -4.670 1.00 85.25 189 TRP A CA 1
ATOM 1439 C C . TRP A 1 189 ? 32.289 -14.985 -4.205 1.00 85.25 189 TRP A C 1
ATOM 1441 O O . TRP A 1 189 ? 33.173 -15.696 -3.728 1.00 85.25 189 TRP A O 1
ATOM 1451 N N . VAL A 1 190 ? 31.033 -15.425 -4.355 1.00 86.25 190 VAL A N 1
ATOM 1452 C CA . VAL A 1 190 ? 30.602 -16.791 -3.991 1.00 86.25 190 VAL A CA 1
ATOM 1453 C C . VAL A 1 190 ? 31.085 -17.824 -5.014 1.00 86.25 190 VAL A C 1
ATOM 1455 O O . VAL A 1 190 ? 31.462 -18.935 -4.641 1.00 86.25 190 VAL A O 1
ATOM 1458 N N . VAL A 1 191 ? 31.075 -17.474 -6.301 1.00 86.19 191 VAL A N 1
ATOM 1459 C CA . VAL A 1 191 ? 31.457 -18.340 -7.421 1.00 86.19 191 VAL A CA 1
ATOM 1460 C C . VAL A 1 191 ? 32.437 -17.578 -8.324 1.00 86.19 191 VAL A C 1
ATOM 1462 O O . VAL A 1 191 ? 32.010 -16.946 -9.292 1.00 86.19 191 VAL A O 1
ATOM 1465 N N . PRO A 1 192 ? 33.758 -17.669 -8.072 1.00 82.69 192 PRO A N 1
ATOM 1466 C CA . PRO A 1 192 ? 34.775 -16.880 -8.785 1.00 82.69 192 PRO A CA 1
ATOM 1467 C C . PRO A 1 192 ? 34.810 -17.060 -10.308 1.00 82.69 192 PRO A C 1
ATOM 1469 O O . PRO A 1 192 ? 35.408 -16.258 -11.013 1.00 82.69 192 PRO A O 1
ATOM 1472 N N . SER A 1 193 ? 34.179 -18.114 -10.829 1.00 77.81 193 SER A N 1
ATOM 1473 C CA . SER A 1 193 ? 34.072 -18.393 -12.263 1.00 77.81 193 SER A CA 1
ATOM 1474 C C . SER A 1 193 ? 32.896 -17.697 -12.957 1.00 77.81 193 SER A C 1
ATOM 1476 O O . SER A 1 193 ? 32.670 -17.959 -14.133 1.00 77.81 193 SER A O 1
ATOM 1478 N N . THR A 1 194 ? 32.089 -16.898 -12.250 1.00 77.38 194 THR A N 1
ATOM 1479 C CA . THR A 1 194 ? 31.024 -16.112 -12.895 1.00 77.38 194 THR A CA 1
ATOM 1480 C C . THR A 1 194 ? 31.593 -14.825 -13.469 1.00 77.38 194 THR A C 1
ATOM 1482 O O . THR A 1 194 ? 32.257 -14.076 -12.757 1.00 77.38 194 THR A O 1
ATOM 1485 N N . ASP A 1 195 ? 31.319 -14.556 -14.742 1.00 76.44 195 ASP A N 1
ATOM 1486 C CA . ASP A 1 195 ? 31.697 -13.292 -15.366 1.00 76.44 195 ASP A CA 1
ATOM 1487 C C . ASP A 1 195 ? 30.910 -12.132 -14.741 1.00 76.44 195 ASP A C 1
ATOM 1489 O O . ASP A 1 195 ? 29.702 -12.232 -14.503 1.00 76.44 195 ASP A O 1
ATOM 1493 N N . VAL A 1 196 ? 31.602 -11.026 -14.460 1.00 75.81 196 VAL A N 1
ATOM 1494 C CA . VAL A 1 196 ? 30.971 -9.788 -13.989 1.00 75.81 196 VAL A CA 1
ATOM 1495 C C . VAL A 1 196 ? 30.510 -9.006 -15.225 1.00 75.81 196 VAL A C 1
ATOM 1497 O O . VAL A 1 196 ? 31.365 -8.653 -16.042 1.00 75.81 196 VAL A O 1
ATOM 1500 N N . PRO A 1 197 ? 29.201 -8.733 -15.391 1.00 74.19 197 PRO A N 1
ATOM 1501 C CA . PRO A 1 197 ? 28.708 -7.989 -16.544 1.00 74.19 197 PRO A CA 1
ATOM 1502 C C . PRO A 1 197 ? 29.298 -6.577 -16.581 1.00 74.19 197 PRO A C 1
ATOM 1504 O O . PRO A 1 197 ? 29.624 -5.988 -15.545 1.00 74.19 197 PRO A O 1
ATOM 1507 N N . THR A 1 198 ? 29.411 -6.009 -17.778 1.00 79.69 198 THR A N 1
ATOM 1508 C CA . THR A 1 198 ? 29.850 -4.620 -17.950 1.00 79.69 198 THR A CA 1
ATOM 1509 C C . 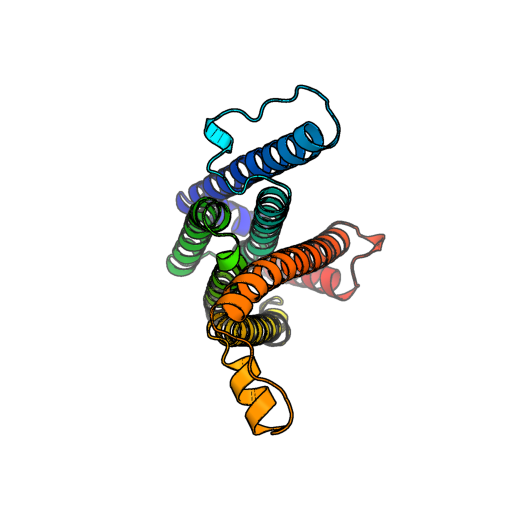THR A 1 198 ? 28.829 -3.643 -17.360 1.00 79.69 198 THR A C 1
ATOM 1511 O O . THR A 1 198 ? 27.642 -3.947 -17.260 1.00 79.69 198 THR A O 1
ATOM 1514 N N . ALA A 1 199 ? 29.262 -2.431 -17.000 1.00 74.81 199 ALA A N 1
ATOM 1515 C CA . ALA A 1 199 ? 28.374 -1.421 -16.410 1.00 74.81 199 ALA A CA 1
ATOM 1516 C C . ALA A 1 199 ? 27.147 -1.097 -17.292 1.00 74.81 199 ALA A C 1
ATOM 1518 O O . ALA A 1 199 ? 26.052 -0.928 -16.766 1.00 74.81 199 ALA A O 1
ATOM 1519 N N . ALA A 1 200 ? 27.315 -1.087 -18.619 1.00 76.62 200 ALA A N 1
ATOM 1520 C CA . ALA A 1 200 ? 26.228 -0.845 -19.570 1.00 76.62 200 ALA A CA 1
ATOM 1521 C C . ALA A 1 200 ? 25.219 -2.008 -19.635 1.00 76.62 200 ALA A C 1
ATOM 1523 O O . ALA A 1 200 ? 24.016 -1.786 -19.760 1.00 76.62 200 ALA A O 1
ATOM 1524 N N . GLU A 1 201 ? 25.690 -3.254 -19.514 1.00 75.12 201 GLU A N 1
ATOM 1525 C CA . GLU A 1 201 ? 24.807 -4.422 -19.412 1.00 75.12 201 GLU A CA 1
ATOM 1526 C C . GLU A 1 201 ? 24.041 -4.395 -18.087 1.00 75.12 201 GLU A C 1
ATOM 1528 O O . GLU A 1 201 ? 22.828 -4.602 -18.071 1.00 75.12 201 GLU A O 1
ATOM 1533 N N . VAL A 1 202 ? 24.722 -4.073 -16.982 1.00 70.81 202 VAL A N 1
ATOM 1534 C CA . VAL A 1 202 ? 24.089 -3.937 -15.664 1.00 70.81 202 VAL A CA 1
ATOM 1535 C C . VAL A 1 202 ? 22.977 -2.893 -15.701 1.00 70.81 202 VAL A C 1
ATOM 1537 O O . VAL A 1 202 ? 21.891 -3.187 -15.216 1.00 70.81 202 VAL A O 1
ATOM 1540 N N . GLU A 1 203 ? 23.202 -1.721 -16.291 1.00 74.00 203 GLU A N 1
ATOM 1541 C CA . GLU A 1 203 ? 22.205 -0.647 -16.380 1.00 74.00 203 GLU A CA 1
ATOM 1542 C C . GLU A 1 203 ? 20.952 -1.084 -17.157 1.00 74.00 203 GLU A C 1
ATOM 1544 O O . GLU A 1 203 ? 19.839 -1.025 -16.628 1.00 74.00 203 GLU A O 1
ATOM 1549 N N . HIS A 1 204 ? 21.132 -1.640 -18.359 1.00 70.12 204 HIS A N 1
ATOM 1550 C CA . HIS A 1 204 ? 20.018 -2.068 -19.207 1.00 70.12 204 HIS A CA 1
ATOM 1551 C C . HIS A 1 204 ? 19.205 -3.226 -18.599 1.00 70.12 204 HIS A C 1
ATOM 1553 O O . HIS A 1 204 ? 17.972 -3.212 -18.616 1.00 70.12 204 HIS A O 1
ATOM 1559 N N . PHE A 1 205 ? 19.872 -4.232 -18.017 1.00 69.69 205 PHE A N 1
ATOM 1560 C CA . PHE A 1 205 ? 19.173 -5.339 -17.357 1.00 69.69 205 PHE A CA 1
ATOM 1561 C C . PHE A 1 205 ? 18.508 -4.905 -16.049 1.00 69.69 205 PHE A C 1
ATOM 1563 O O . PHE A 1 205 ? 17.470 -5.455 -15.683 1.00 69.69 205 PHE A O 1
ATOM 1570 N N . THR A 1 206 ? 19.083 -3.941 -15.335 1.00 71.94 206 THR A N 1
ATOM 1571 C CA . THR A 1 206 ? 18.544 -3.431 -14.070 1.00 71.94 206 THR A CA 1
ATOM 1572 C C . THR A 1 206 ? 17.202 -2.753 -14.274 1.00 71.94 206 THR A C 1
ATOM 1574 O O . THR A 1 206 ? 16.244 -3.106 -13.589 1.00 71.94 206 THR A O 1
ATOM 1577 N N . GLU A 1 207 ? 17.108 -1.832 -15.231 1.00 71.12 207 GLU A N 1
ATOM 1578 C CA . GLU A 1 207 ? 15.885 -1.065 -15.484 1.00 71.12 207 GLU A CA 1
ATOM 1579 C C . GLU A 1 207 ? 14.701 -1.991 -15.807 1.00 71.12 207 GLU A C 1
ATOM 1581 O O . GLU A 1 207 ? 13.641 -1.927 -15.181 1.00 71.12 207 GLU A O 1
ATOM 1586 N N . LEU A 1 208 ? 14.918 -2.948 -16.712 1.00 69.50 208 LEU A N 1
ATOM 1587 C CA . LEU A 1 208 ? 13.879 -3.878 -17.148 1.00 69.50 208 LEU A CA 1
ATOM 1588 C C . LEU A 1 208 ? 13.474 -4.858 -16.032 1.00 69.50 208 LEU A C 1
ATOM 1590 O O . LEU A 1 208 ? 12.287 -5.152 -15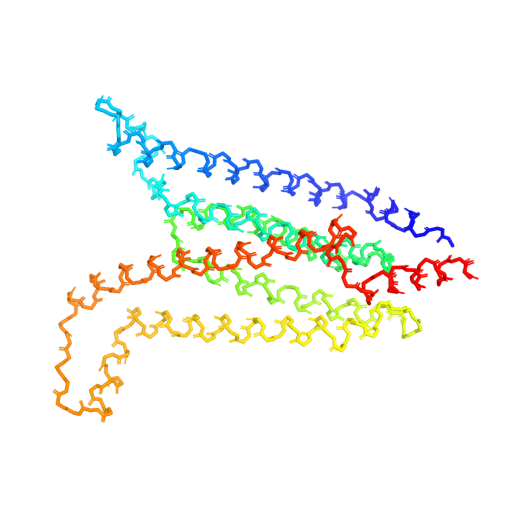.863 1.00 69.50 208 LEU A O 1
ATOM 1594 N N . ASN A 1 209 ? 14.433 -5.330 -15.227 1.00 70.75 209 ASN A N 1
ATOM 1595 C CA . ASN A 1 209 ? 14.144 -6.198 -14.083 1.00 70.75 209 ASN A CA 1
ATOM 1596 C C . ASN A 1 209 ? 13.371 -5.470 -12.978 1.00 70.75 209 ASN A C 1
ATOM 1598 O O . ASN A 1 209 ? 12.460 -6.066 -12.402 1.00 70.75 209 ASN A O 1
ATOM 1602 N N . LEU A 1 210 ? 13.699 -4.206 -12.692 1.00 71.50 210 LEU A N 1
ATOM 1603 C CA . LEU A 1 210 ? 12.984 -3.403 -11.698 1.00 71.50 210 LEU A CA 1
ATOM 1604 C C . LEU A 1 210 ? 11.523 -3.195 -12.115 1.00 71.50 210 LEU A C 1
ATOM 1606 O O . LEU A 1 210 ? 10.624 -3.521 -11.342 1.00 71.50 210 LEU A O 1
ATOM 1610 N N . ILE A 1 211 ? 11.276 -2.804 -13.370 1.00 72.69 211 ILE A N 1
ATOM 1611 C CA . ILE A 1 211 ? 9.915 -2.617 -13.901 1.00 72.69 211 ILE A CA 1
ATOM 1612 C C . ILE A 1 211 ? 9.096 -3.912 -13.820 1.00 72.69 211 ILE A C 1
ATOM 1614 O O . ILE A 1 211 ? 7.965 -3.912 -13.328 1.00 72.69 211 ILE A O 1
ATOM 1618 N N . VAL A 1 212 ? 9.650 -5.036 -14.290 1.00 74.25 212 VAL A N 1
ATOM 1619 C CA . VAL A 1 212 ? 8.955 -6.334 -14.252 1.00 74.25 212 VAL A CA 1
ATOM 1620 C C . VAL A 1 212 ? 8.639 -6.721 -12.812 1.00 74.25 212 VAL A C 1
ATOM 1622 O O . VAL A 1 212 ? 7.516 -7.133 -12.510 1.00 74.25 212 VAL A O 1
ATOM 1625 N N . PHE A 1 213 ? 9.607 -6.569 -11.915 1.00 72.94 213 PHE A N 1
ATOM 1626 C CA . PHE A 1 213 ? 9.439 -6.885 -10.508 1.00 72.94 213 PHE A CA 1
ATOM 1627 C C . PHE A 1 213 ? 8.341 -6.046 -9.850 1.00 72.94 213 PHE A C 1
ATOM 1629 O O . PHE A 1 213 ? 7.498 -6.600 -9.144 1.00 72.94 213 PHE A O 1
ATOM 1636 N N . ASP A 1 214 ? 8.300 -4.744 -10.123 1.00 73.56 214 ASP A N 1
ATOM 1637 C CA . ASP A 1 214 ? 7.297 -3.832 -9.577 1.00 73.56 214 ASP A CA 1
ATOM 1638 C C . ASP A 1 214 ? 5.891 -4.135 -10.091 1.00 73.56 214 ASP A C 1
ATOM 1640 O O . ASP A 1 214 ? 4.940 -4.169 -9.305 1.00 73.56 214 ASP A O 1
ATOM 1644 N N . VAL A 1 215 ? 5.749 -4.467 -11.378 1.00 78.31 215 VAL A N 1
ATOM 1645 C CA . VAL A 1 215 ? 4.475 -4.928 -11.950 1.00 78.31 215 VAL A CA 1
ATOM 1646 C C . VAL A 1 215 ? 4.013 -6.222 -11.276 1.00 78.31 215 VAL A C 1
ATOM 1648 O O . VAL A 1 215 ? 2.862 -6.320 -10.843 1.00 78.31 215 VAL A O 1
ATOM 1651 N N . TRP A 1 216 ? 4.897 -7.213 -11.132 1.00 78.56 216 TRP A N 1
ATOM 1652 C CA . TRP A 1 216 ? 4.574 -8.473 -10.453 1.00 78.56 216 TRP A CA 1
ATOM 1653 C C . TRP A 1 216 ? 4.193 -8.260 -8.989 1.00 78.56 216 TRP A C 1
ATOM 1655 O O . TRP A 1 216 ? 3.225 -8.850 -8.498 1.00 78.56 216 TRP A O 1
ATOM 1665 N N . PHE A 1 217 ? 4.931 -7.400 -8.293 1.00 77.50 217 PHE A N 1
ATOM 1666 C CA . PHE A 1 217 ? 4.680 -7.046 -6.907 1.00 77.50 217 PHE A CA 1
ATOM 1667 C C . PHE A 1 217 ? 3.318 -6.359 -6.734 1.00 77.50 217 PHE A C 1
ATOM 1669 O O . PHE A 1 217 ? 2.523 -6.764 -5.876 1.00 77.50 217 PHE A O 1
ATOM 1676 N N . ALA A 1 218 ? 3.015 -5.380 -7.589 1.00 78.06 218 ALA A N 1
ATOM 1677 C CA . ALA A 1 218 ? 1.737 -4.684 -7.628 1.00 78.06 218 ALA A CA 1
ATOM 1678 C C . ALA A 1 218 ? 0.577 -5.658 -7.883 1.00 78.06 218 ALA A C 1
ATOM 1680 O O . ALA A 1 218 ? -0.392 -5.672 -7.121 1.00 78.06 218 ALA A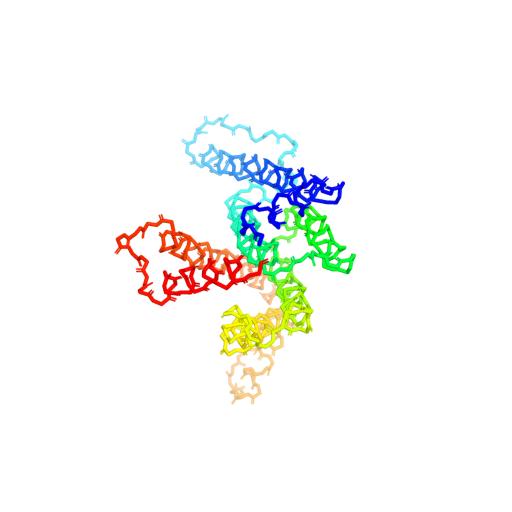 O 1
ATOM 1681 N N . LEU A 1 219 ? 0.693 -6.541 -8.882 1.00 78.50 219 LEU A N 1
ATOM 1682 C CA . LEU A 1 219 ? -0.319 -7.559 -9.187 1.00 78.50 219 LEU A CA 1
ATOM 1683 C C . LEU A 1 219 ? -0.547 -8.524 -8.017 1.00 78.50 219 LEU A C 1
ATOM 1685 O O . LEU A 1 219 ? -1.693 -8.765 -7.628 1.00 78.50 219 LEU A O 1
ATOM 1689 N N . TYR A 1 220 ? 0.527 -9.041 -7.412 1.00 81.69 220 TYR A N 1
ATOM 1690 C CA . TYR A 1 220 ? 0.439 -9.905 -6.234 1.00 81.69 220 TYR A CA 1
ATOM 1691 C C . TYR A 1 220 ? -0.331 -9.224 -5.095 1.00 81.69 220 TYR A C 1
ATOM 1693 O O . TYR A 1 220 ? -1.215 -9.833 -4.478 1.00 81.69 220 TYR A O 1
ATOM 1701 N N . LEU A 1 221 ? -0.034 -7.952 -4.815 1.00 75.56 221 LEU A N 1
ATOM 1702 C CA . LEU A 1 221 ? -0.721 -7.223 -3.757 1.00 75.56 221 LEU A CA 1
ATOM 1703 C C . LEU A 1 221 ? -2.167 -6.873 -4.107 1.00 75.56 221 LEU A C 1
ATOM 1705 O O . LEU A 1 221 ? -3.020 -6.996 -3.223 1.00 75.56 221 LEU A O 1
ATOM 1709 N N . ILE A 1 222 ? -2.466 -6.522 -5.361 1.00 78.69 222 ILE A N 1
ATOM 1710 C CA . ILE A 1 222 ? -3.837 -6.332 -5.855 1.00 78.69 222 ILE A CA 1
ATOM 1711 C C . ILE A 1 222 ? -4.664 -7.584 -5.565 1.00 78.69 222 ILE A C 1
ATOM 1713 O O . ILE A 1 222 ? -5.663 -7.512 -4.845 1.00 78.69 222 ILE A O 1
ATOM 1717 N N . VAL A 1 223 ? -4.210 -8.748 -6.038 1.00 77.44 223 VAL A N 1
ATOM 1718 C CA . VAL A 1 223 ? -4.905 -10.029 -5.835 1.00 77.44 223 VAL A CA 1
ATOM 1719 C C . VAL A 1 223 ? -5.084 -10.319 -4.347 1.00 77.44 223 VAL A C 1
ATOM 1721 O O . VAL A 1 223 ? -6.177 -10.676 -3.893 1.00 77.44 223 VAL A O 1
ATOM 1724 N N . ARG A 1 224 ? -4.033 -10.114 -3.549 1.00 77.94 224 ARG A N 1
ATOM 1725 C CA . ARG A 1 224 ? -4.060 -10.366 -2.108 1.00 77.94 224 ARG A CA 1
ATOM 1726 C C . ARG A 1 224 ? -5.080 -9.494 -1.373 1.00 77.94 224 ARG A C 1
ATOM 1728 O O . ARG A 1 224 ? -5.799 -9.996 -0.506 1.00 77.94 224 ARG A O 1
ATOM 1735 N N . VAL A 1 225 ? -5.106 -8.192 -1.642 1.00 72.62 225 VAL A N 1
ATOM 1736 C CA . VAL A 1 225 ? -6.014 -7.261 -0.958 1.00 72.62 225 VAL A CA 1
ATOM 1737 C C . VAL A 1 225 ? -7.449 -7.465 -1.432 1.00 72.62 225 VAL A C 1
ATOM 1739 O O . VAL A 1 225 ? -8.344 -7.524 -0.590 1.00 72.62 225 VAL A O 1
ATOM 1742 N N . GLN A 1 226 ? -7.675 -7.661 -2.733 1.00 72.38 226 GLN A N 1
ATOM 1743 C CA . GLN A 1 226 ? -9.007 -7.954 -3.266 1.00 72.38 226 GLN A CA 1
ATOM 1744 C C . GLN A 1 226 ? -9.581 -9.236 -2.660 1.00 72.38 226 GLN A C 1
ATOM 1746 O O . GLN A 1 226 ? -10.715 -9.236 -2.188 1.00 72.38 226 GLN A O 1
ATOM 1751 N N . THR A 1 227 ? -8.770 -10.292 -2.535 1.00 71.56 227 THR A N 1
ATOM 1752 C CA . THR A 1 227 ? -9.176 -11.531 -1.851 1.00 71.56 227 THR A CA 1
ATOM 1753 C C . THR A 1 227 ? -9.637 -11.257 -0.417 1.00 71.56 227 THR A C 1
ATOM 1755 O O . THR A 1 227 ? -10.685 -11.740 0.004 1.00 71.56 227 THR A O 1
ATOM 1758 N N . LYS A 1 228 ? -8.903 -10.428 0.342 1.00 67.88 228 LYS A N 1
ATOM 1759 C CA . LYS A 1 228 ? -9.323 -10.031 1.697 1.00 67.88 228 LYS A CA 1
ATOM 1760 C C . LYS A 1 228 ? -10.622 -9.225 1.693 1.00 67.88 228 LYS A C 1
ATOM 1762 O O . LYS A 1 228 ? -11.451 -9.444 2.569 1.00 67.88 228 LYS A O 1
ATOM 1767 N N . SER A 1 229 ? -10.787 -8.300 0.749 1.00 63.50 229 SER A N 1
ATOM 1768 C CA . SER A 1 229 ? -11.997 -7.478 0.619 1.00 63.50 229 SER A CA 1
ATOM 1769 C C . SER A 1 229 ? -13.228 -8.342 0.330 1.00 63.50 229 SER A C 1
ATOM 1771 O O . SER A 1 229 ? -14.242 -8.221 1.016 1.00 63.50 229 SER A O 1
ATOM 1773 N N . ILE A 1 230 ? -13.107 -9.290 -0.605 1.00 61.47 230 ILE A N 1
ATOM 1774 C CA . ILE A 1 230 ? -14.155 -10.264 -0.938 1.00 61.47 230 ILE A CA 1
ATOM 1775 C C . ILE A 1 230 ? -14.521 -11.101 0.295 1.00 61.47 230 ILE A C 1
ATOM 1777 O O . ILE A 1 230 ? -15.698 -11.222 0.628 1.00 61.47 230 ILE A O 1
ATOM 1781 N N . VAL A 1 231 ? -13.525 -11.622 1.018 1.00 60.56 231 VAL A N 1
ATOM 1782 C CA . VAL A 1 231 ? -13.737 -12.404 2.250 1.00 60.56 231 VAL A CA 1
ATOM 1783 C C . VAL A 1 231 ? -14.481 -11.606 3.327 1.00 60.56 231 VAL A C 1
ATOM 1785 O O . VAL A 1 231 ? -15.320 -12.169 4.025 1.00 60.56 231 VAL A O 1
ATOM 1788 N N . VAL A 1 232 ? -14.197 -10.308 3.466 1.00 60.53 232 VAL A N 1
ATOM 1789 C CA . VAL A 1 232 ? -14.873 -9.436 4.441 1.00 60.53 232 VAL A CA 1
ATOM 1790 C C . VAL A 1 232 ? -16.304 -9.109 4.007 1.00 60.53 232 VAL A C 1
ATOM 1792 O O . VAL A 1 232 ? -17.221 -9.200 4.817 1.00 60.53 232 VAL A O 1
ATOM 1795 N N . ARG A 1 233 ? -16.520 -8.742 2.737 1.00 63.72 233 ARG A N 1
ATOM 1796 C CA . ARG A 1 233 ? -17.830 -8.277 2.242 1.00 63.72 233 ARG A CA 1
ATOM 1797 C C . ARG A 1 233 ? -18.847 -9.398 2.053 1.00 63.72 233 ARG A C 1
ATOM 1799 O O . ARG A 1 233 ? -20.049 -9.157 2.141 1.00 63.72 233 ARG A O 1
ATOM 1806 N N . HIS A 1 234 ? -18.396 -10.619 1.785 1.00 57.84 234 HIS A N 1
ATOM 1807 C CA . HIS A 1 234 ? -19.289 -11.725 1.464 1.00 57.84 234 HIS A CA 1
ATOM 1808 C C . HIS A 1 234 ? -19.374 -12.726 2.612 1.00 57.84 234 HIS A C 1
ATOM 1810 O O . HIS A 1 234 ? -18.424 -13.454 2.903 1.00 57.84 234 HIS A O 1
ATOM 1816 N N . ARG A 1 235 ? -20.576 -12.844 3.202 1.00 61.69 235 ARG A N 1
ATOM 1817 C CA . ARG A 1 235 ? -20.870 -13.811 4.275 1.00 61.69 235 ARG A CA 1
ATOM 1818 C C . ARG A 1 235 ? -20.412 -15.235 3.926 1.00 61.69 235 ARG A C 1
ATOM 1820 O O . ARG A 1 235 ? -19.928 -15.945 4.795 1.00 61.69 235 ARG A O 1
ATOM 1827 N N . ILE A 1 236 ? -20.535 -15.664 2.676 1.00 62.59 236 ILE A N 1
ATOM 1828 C CA . ILE A 1 236 ? -20.170 -17.030 2.265 1.00 62.59 236 ILE A CA 1
ATOM 1829 C C . ILE A 1 236 ? -18.674 -17.317 2.504 1.00 62.59 236 ILE A C 1
ATOM 1831 O O . ILE A 1 236 ? -18.312 -18.444 2.825 1.00 62.59 236 ILE A O 1
ATOM 1835 N N . PHE A 1 237 ? -17.820 -16.293 2.418 1.00 51.56 237 PHE A N 1
ATOM 1836 C CA . PHE A 1 237 ? -16.365 -16.423 2.517 1.00 51.56 237 PHE A CA 1
ATOM 1837 C C . PHE A 1 237 ? -15.784 -15.911 3.844 1.00 51.56 237 PHE A C 1
ATOM 1839 O O . PHE A 1 237 ? -14.624 -16.195 4.146 1.00 51.56 237 PHE A O 1
ATOM 1846 N N . SER A 1 238 ? -16.562 -15.186 4.656 1.00 58.72 238 SER A N 1
ATOM 1847 C CA . SER A 1 238 ? -16.097 -14.658 5.943 1.00 58.72 238 SER A CA 1
ATOM 1848 C C . SER A 1 238 ? -15.813 -15.792 6.937 1.00 58.72 238 SER A C 1
ATOM 1850 O O . SER A 1 238 ? -16.715 -16.565 7.277 1.00 58.72 238 SER A O 1
ATOM 1852 N N . GLN A 1 239 ? -14.589 -15.863 7.460 1.00 59.91 239 GLN A N 1
ATOM 1853 C CA . GLN A 1 239 ? -14.231 -16.796 8.535 1.00 59.91 239 GLN A CA 1
ATOM 1854 C C . GLN A 1 239 ? -15.028 -16.480 9.815 1.00 59.91 239 GLN A C 1
ATOM 1856 O O . GLN A 1 239 ? -15.223 -15.305 10.130 1.00 59.91 239 GLN A O 1
ATOM 1861 N N . ARG A 1 240 ? -15.446 -17.513 10.573 1.00 61.72 240 ARG A N 1
ATOM 1862 C CA . ARG A 1 240 ? -16.208 -17.370 11.840 1.00 61.72 240 ARG A CA 1
ATOM 1863 C C . ARG A 1 240 ? -15.612 -16.304 12.774 1.00 61.72 240 ARG A C 1
ATOM 1865 O O . ARG A 1 240 ? -16.335 -15.426 13.217 1.00 61.72 240 ARG A O 1
ATOM 1872 N N . GLY A 1 241 ? -14.285 -16.281 12.923 1.00 60.75 241 GLY A N 1
ATOM 1873 C CA . GLY A 1 241 ? -13.601 -15.372 13.850 1.00 60.75 241 GLY A CA 1
ATOM 1874 C C . GLY A 1 241 ? -13.689 -13.867 13.547 1.00 60.75 241 GLY A C 1
ATOM 1875 O O . GLY A 1 241 ? -13.461 -13.084 14.460 1.00 60.75 241 GLY A O 1
ATOM 1876 N N . LEU A 1 242 ? -14.003 -13.435 12.315 1.00 66.31 242 LEU A N 1
ATOM 1877 C CA . LEU A 1 242 ? -14.252 -12.007 12.034 1.00 66.31 242 LEU A CA 1
ATOM 1878 C C . LEU A 1 242 ? -15.647 -11.583 12.503 1.00 66.31 242 LEU A C 1
ATOM 1880 O O . LEU A 1 242 ? -15.792 -10.512 13.074 1.00 66.31 242 LEU A O 1
ATOM 1884 N N . ARG A 1 243 ? -16.647 -12.451 12.323 1.00 68.62 243 ARG A N 1
ATOM 1885 C CA . ARG A 1 243 ? -18.009 -12.191 12.804 1.00 68.62 243 ARG A CA 1
ATOM 1886 C C . ARG A 1 243 ? -18.088 -12.212 14.320 1.00 68.62 243 ARG A C 1
ATOM 1888 O O . ARG A 1 243 ? -18.713 -11.344 14.904 1.00 68.62 243 ARG A O 1
ATOM 1895 N N . ASP A 1 244 ? -17.409 -13.175 14.939 1.00 74.62 244 ASP A N 1
ATOM 1896 C CA . ASP A 1 244 ? -17.367 -13.283 16.398 1.00 74.62 244 ASP A CA 1
ATOM 1897 C C . ASP A 1 244 ? -16.730 -12.031 17.032 1.00 74.62 244 ASP A C 1
ATOM 1899 O O . ASP A 1 244 ? -17.083 -11.652 18.147 1.00 74.62 244 ASP A O 1
ATOM 1903 N N . LEU A 1 245 ? -15.796 -11.381 16.321 1.00 75.25 245 LEU A N 1
ATOM 1904 C CA . LEU A 1 245 ? -15.205 -10.114 16.741 1.00 75.25 245 LEU A CA 1
ATOM 1905 C C . LEU A 1 245 ? -16.206 -8.963 16.616 1.00 75.25 245 LEU A C 1
ATOM 1907 O O . LEU A 1 245 ? -16.361 -8.222 17.580 1.00 75.25 245 LEU A O 1
ATOM 1911 N N . ASP A 1 246 ? -16.886 -8.833 15.474 1.00 72.69 246 ASP A N 1
ATOM 1912 C CA . ASP A 1 246 ? -17.903 -7.793 15.267 1.00 72.69 246 ASP A CA 1
ATOM 1913 C C . ASP A 1 246 ? -19.018 -7.895 16.332 1.00 72.69 246 ASP A C 1
ATOM 1915 O O . ASP A 1 246 ? -19.307 -6.918 17.021 1.00 72.69 246 ASP A O 1
ATOM 1919 N N . ASP A 1 247 ? -19.542 -9.103 16.579 1.00 77.88 247 ASP A N 1
ATOM 1920 C CA . ASP A 1 247 ? -20.571 -9.355 17.600 1.00 77.88 247 ASP A CA 1
ATOM 1921 C C . ASP A 1 247 ? -20.078 -9.046 19.029 1.00 77.88 247 ASP A C 1
ATOM 1923 O O . ASP A 1 247 ? -20.856 -8.643 19.898 1.00 77.88 247 ASP A O 1
ATOM 1927 N N . ALA A 1 248 ? -18.792 -9.277 19.315 1.00 79.25 248 ALA A N 1
ATOM 1928 C CA . ALA A 1 248 ? -18.205 -8.958 20.614 1.00 79.25 248 ALA A CA 1
ATOM 1929 C C . ALA A 1 248 ? -18.053 -7.444 20.810 1.00 79.25 248 ALA A C 1
ATOM 1931 O O . ALA A 1 248 ? -18.307 -6.950 21.909 1.00 79.25 248 ALA A O 1
ATOM 1932 N N . VAL A 1 249 ? -17.657 -6.722 19.757 1.00 75.88 249 VAL A N 1
ATOM 1933 C CA . VAL A 1 249 ? -17.522 -5.258 19.756 1.00 75.88 249 VAL A CA 1
ATOM 1934 C C . VAL A 1 249 ? -18.871 -4.591 19.986 1.00 75.88 249 VAL A C 1
ATOM 1936 O O . VAL A 1 249 ? -18.973 -3.726 20.854 1.00 75.88 249 VAL A O 1
ATOM 1939 N N . ASP A 1 250 ? -19.915 -5.034 19.286 1.00 73.62 250 ASP A N 1
ATOM 1940 C CA . ASP A 1 250 ? -21.262 -4.487 19.466 1.00 73.62 250 ASP A CA 1
ATOM 1941 C C . ASP A 1 250 ? -21.750 -4.672 20.913 1.00 73.62 250 ASP A C 1
ATOM 1943 O O . ASP A 1 250 ? -22.185 -3.712 21.550 1.00 73.62 250 ASP A O 1
ATOM 1947 N N . LYS A 1 251 ? -21.564 -5.866 21.494 1.00 78.88 251 LYS A N 1
ATOM 1948 C CA . LYS A 1 251 ? -21.923 -6.145 22.898 1.00 78.88 251 LYS A CA 1
ATOM 1949 C C . LYS A 1 251 ? -21.136 -5.321 23.915 1.00 78.88 251 LYS A C 1
ATOM 1951 O O . LYS A 1 251 ? -21.650 -5.062 24.999 1.00 78.88 251 LYS A O 1
ATOM 1956 N N . TYR A 1 252 ? -19.888 -4.966 23.615 1.00 79.00 252 TYR A N 1
ATOM 1957 C CA . TYR A 1 252 ? -19.068 -4.137 24.499 1.00 79.00 252 TYR A CA 1
ATOM 1958 C C . TYR A 1 252 ? -19.658 -2.724 24.612 1.00 79.00 252 TYR A C 1
ATOM 1960 O O . TYR A 1 252 ? -19.900 -2.258 25.718 1.00 79.00 252 TYR A O 1
ATOM 1968 N N . TYR A 1 253 ? -20.021 -2.095 23.490 1.00 71.50 253 TYR A N 1
ATOM 1969 C CA . TYR A 1 253 ? -20.613 -0.747 23.481 1.00 71.50 253 TYR A CA 1
ATOM 1970 C C . TYR A 1 253 ? -22.093 -0.674 23.884 1.00 71.50 253 TYR A C 1
ATOM 1972 O O . TYR A 1 253 ? -22.631 0.425 24.042 1.00 71.50 253 TYR A O 1
ATOM 1980 N N . GLU A 1 254 ? -22.773 -1.816 24.003 1.00 74.62 254 GLU A N 1
ATOM 1981 C CA . GLU A 1 254 ? -24.113 -1.917 24.595 1.00 74.62 254 GLU A CA 1
ATOM 1982 C C . GLU A 1 254 ? -24.090 -1.916 26.131 1.00 74.62 254 GLU A C 1
ATOM 1984 O O . GLU A 1 254 ? -25.122 -1.647 26.746 1.00 74.62 254 GLU A O 1
ATOM 1989 N N . ARG A 1 255 ? -22.944 -2.235 26.753 1.00 63.62 255 ARG A N 1
ATOM 1990 C CA . ARG A 1 255 ? -22.789 -2.247 28.218 1.00 63.62 255 ARG A CA 1
ATOM 1991 C C . ARG A 1 255 ? -22.578 -0.857 28.822 1.00 63.62 255 ARG A C 1
ATOM 1993 O O . ARG A 1 255 ? -22.928 -0.680 29.987 1.00 63.62 255 ARG A O 1
ATOM 2000 N N . ASP A 1 256 ? -22.070 0.079 28.022 1.00 52.59 256 ASP A N 1
ATOM 2001 C CA . ASP A 1 256 ? -21.775 1.478 28.373 1.00 52.59 256 ASP A CA 1
ATOM 2002 C C . ASP A 1 256 ? -22.754 2.459 27.707 1.00 52.59 256 ASP A C 1
ATOM 2004 O O . ASP A 1 256 ? -23.075 3.514 28.295 1.00 52.59 256 ASP A O 1
#

Foldseek 3Di:
DFLVVLLVVLCPDPLVVLLVVLLVVLQVLLVVLLVLQDCVQCCVPPPPPDDDPPVCPQWPSHNLSNLLSLLLNLLSVVLVVVVSVQSSQHRDDPVLSVLSSVLSVLSVVCNVVCRNPVLCSLVSVLVSLVSVLVNLVVSLVPGDPPALVNCCSVPPVNVVSVVVNVVSVVVVVVLVCLCVLVVLVVVCVVPVPDDRDDPVVSNVVSVVVSSVVSSVVSVVSSVVSVLVVCLVVDPVNPDPVVVVSVVRNSVVVVVD